Protein AF-0000000078665485 (afdb_homodimer)

Secondary structure (DSSP, 8-state):
--HHHHHHHSSS-HHHHHHHHHHHHHTTSEEEEEEEE-TTTTT--EEEEEEEEE-TT-HHHHHHHHTT-TTEEEEEEESSSSSEEEEEEESSHHHHHHIIIIIT--TTEEEEEEEEEEEEEEE--S----/--HHHHHHHSSS-HHHHHHHHHHHHHTTSEEEEEEEE-TTTTT--EEEEEEEEE-TT-HHHHHHHHTTSTTEEEEEEESSSSSEEEEEEESSHHHHHHIIIIIT--TTEEEEEEEEEEEEEEE--S----

pLDDT: mean 78.66, std 22.6, range [31.25, 98.81]

Structure (mmCIF, N/CA/C/O backbone):
data_AF-0000000078665485-model_v1
#
loop_
_entity.id
_entity.type
_entity.pdbx_description
1 polymer 'Putative HTH-type transcriptional regulator'
#
loop_
_atom_site.group_PDB
_atom_site.id
_atom_site.type_symbol
_atom_site.label_atom_id
_atom_site.label_alt_id
_atom_site.label_comp_id
_atom_site.label_asym_id
_atom_site.label_entity_id
_atom_site.label_seq_id
_atom_site.pdbx_PDB_ins_code
_atom_site.Cartn_x
_atom_site.Cartn_y
_atom_site.Cartn_z
_atom_site.occupancy
_atom_site.B_iso_or_equiv
_atom_site.auth_seq_id
_atom_site.auth_comp_id
_atom_site.auth_asym_id
_atom_site.auth_atom_id
_atom_site.pdbx_PDB_model_num
ATOM 1 N N . MET A 1 1 ? -3.143 23.562 6.277 1 31.27 1 MET A N 1
ATOM 2 C CA . MET A 1 1 ? -4.496 23.828 5.793 1 31.27 1 MET A CA 1
ATOM 3 C C . MET A 1 1 ? -5.438 24.141 6.949 1 31.27 1 MET A C 1
ATOM 5 O O . MET A 1 1 ? -5.469 23.422 7.949 1 31.27 1 MET A O 1
ATOM 9 N N . SER A 1 2 ? -5.738 25.359 7.039 1 34.16 2 SER A N 1
ATOM 10 C CA . SER A 1 2 ? -6.512 25.891 8.156 1 34.16 2 SER A CA 1
ATOM 11 C C . SER A 1 2 ? -7.836 25.156 8.312 1 34.16 2 SER A C 1
ATOM 13 O O . SER A 1 2 ? -8.375 24.625 7.344 1 34.16 2 SER A O 1
ATOM 15 N N . TYR A 1 3 ? -8.07 24.656 9.5 1 34.94 3 TYR A N 1
ATOM 16 C CA . TYR A 1 3 ? -9.461 24.328 9.781 1 34.94 3 TYR A CA 1
ATOM 17 C C . TYR A 1 3 ? -10.406 25.141 8.898 1 34.94 3 TYR A C 1
ATOM 19 O O . TYR A 1 3 ? -11.469 24.656 8.508 1 34.94 3 TYR A O 1
ATOM 27 N N . ARG A 1 4 ? -9.891 26.234 8.633 1 37.91 4 ARG A N 1
ATOM 28 C CA . ARG A 1 4 ? -10.75 27.172 7.93 1 37.91 4 ARG A CA 1
ATOM 29 C C . ARG A 1 4 ? -11.062 26.688 6.52 1 37.91 4 ARG A C 1
ATOM 31 O O . ARG A 1 4 ? -12.203 26.781 6.062 1 37.91 4 ARG A O 1
ATOM 38 N N . LYS A 1 5 ? -10.07 26.281 5.852 1 40.44 5 LYS A N 1
ATOM 39 C CA . LYS A 1 5 ? -10.328 25.922 4.457 1 40.44 5 LYS A CA 1
ATOM 40 C C . LYS A 1 5 ? -11.078 24.594 4.363 1 40.44 5 LYS A C 1
ATOM 42 O O . LYS A 1 5 ? -11.797 24.344 3.393 1 40.44 5 LYS A O 1
ATOM 47 N N . VAL A 1 6 ? -10.906 23.656 5.23 1 37.5 6 VAL A N 1
ATOM 48 C CA . VAL A 1 6 ? -11.773 22.484 5.324 1 37.5 6 VAL A CA 1
ATOM 49 C C . VAL A 1 6 ? -13.211 22.922 5.551 1 37.5 6 VAL A C 1
ATOM 51 O O . VAL A 1 6 ? -14.141 22.328 5 1 37.5 6 VAL A O 1
ATOM 54 N N . ALA A 1 7 ? -13.336 23.906 6.359 1 35.72 7 ALA A N 1
ATOM 55 C CA . ALA A 1 7 ? -14.648 24.484 6.613 1 35.72 7 ALA A CA 1
ATOM 56 C C . ALA A 1 7 ? -15.258 25.047 5.328 1 35.72 7 ALA A C 1
ATOM 58 O O . ALA A 1 7 ? -16.469 24.969 5.129 1 35.72 7 ALA A O 1
ATOM 59 N N . GLU A 1 8 ? -14.453 25.672 4.625 1 36.44 8 GLU A N 1
ATOM 60 C CA . GLU A 1 8 ? -15.086 26.297 3.465 1 36.44 8 GLU A CA 1
ATOM 61 C C . GLU A 1 8 ? -15.727 25.25 2.561 1 36.44 8 GLU A C 1
ATOM 63 O O . GLU A 1 8 ? -16.766 25.516 1.942 1 36.44 8 GLU A O 1
ATOM 68 N N . ASP A 1 9 ? -14.992 24.172 2.447 1 35.84 9 ASP A N 1
ATOM 69 C CA . ASP A 1 9 ? -15.656 23.266 1.52 1 35.84 9 ASP A CA 1
ATOM 70 C C . ASP A 1 9 ? -16.859 22.594 2.178 1 35.84 9 ASP A C 1
ATOM 72 O O . ASP A 1 9 ? -17.719 22.031 1.489 1 35.84 9 ASP A O 1
ATOM 76 N N . ILE A 1 10 ? -16.609 22.125 3.414 1 35.66 10 ILE A N 1
ATOM 77 C CA . ILE A 1 10 ? -17.812 21.547 3.984 1 35.66 10 ILE A CA 1
ATOM 78 C C . ILE A 1 10 ? -18.703 22.641 4.559 1 35.66 10 ILE A C 1
ATOM 80 O O . ILE A 1 10 ? -18.203 23.609 5.121 1 35.66 10 ILE A O 1
ATOM 84 N N . GLY A 1 11 ? -19.656 23.125 3.689 1 40.31 11 GLY A N 1
ATOM 85 C CA . GLY A 1 11 ? -20.781 23.953 4.059 1 40.31 11 GLY A CA 1
ATOM 86 C C . GLY A 1 11 ? -20.969 24.078 5.562 1 40.31 11 GLY A C 1
ATOM 87 O O . GLY A 1 11 ? -22.062 24.438 6.031 1 40.31 11 GLY A O 1
ATOM 88 N N . VAL A 1 12 ? -20.281 23.359 6.234 1 38.47 12 VAL A N 1
ATOM 89 C CA . VAL A 1 12 ? -20.5 23.469 7.676 1 38.47 12 VAL A CA 1
ATOM 90 C C . VAL A 1 12 ? -19.625 24.578 8.242 1 38.47 12 VAL A C 1
ATOM 92 O O . VAL A 1 12 ? -18.594 24.922 7.664 1 38.47 12 VAL A O 1
ATOM 95 N N . SER A 1 13 ? -20.172 25.344 9.102 1 45.31 13 SER A N 1
ATOM 96 C CA . SER A 1 13 ? -19.484 26.469 9.742 1 45.31 13 SER A CA 1
ATOM 97 C C . SER A 1 13 ? -18.172 26.016 10.367 1 45.31 13 SER A C 1
ATOM 99 O O . SER A 1 13 ? -18.016 24.859 10.758 1 45.31 13 SER A O 1
ATOM 101 N N . PRO A 1 14 ? -17.219 26.766 10.242 1 45.97 14 PRO A N 1
ATOM 102 C CA . PRO A 1 14 ? -15.875 26.5 10.766 1 45.97 14 PRO A CA 1
ATOM 103 C C . PRO A 1 14 ? -15.891 25.953 12.188 1 45.97 14 PRO A C 1
ATOM 105 O O . PRO A 1 14 ? -15.172 25 12.5 1 45.97 14 PRO A O 1
ATOM 108 N N . PRO A 1 15 ? -16.734 26.484 13.055 1 48.12 15 PRO A N 1
ATOM 109 C CA . PRO A 1 15 ? -16.766 25.922 14.406 1 48.12 15 PRO A CA 1
ATOM 110 C C . PRO A 1 15 ? -17.234 24.469 14.445 1 48.12 15 PRO A C 1
ATOM 112 O O . PRO A 1 15 ? -16.734 23.688 15.242 1 48.12 15 PRO A O 1
ATOM 115 N N . THR A 1 16 ? -18.094 24.141 13.633 1 50.41 16 THR A N 1
ATOM 116 C CA . THR A 1 16 ? -18.625 22.781 13.578 1 50.41 16 THR A CA 1
ATOM 117 C C . THR A 1 16 ? -17.547 21.812 13.094 1 50.41 16 THR A C 1
ATOM 119 O O . THR A 1 16 ? -17.406 20.719 13.633 1 50.41 16 THR A O 1
ATOM 122 N N . VAL A 1 17 ? -16.891 22.234 12.125 1 48.03 17 VAL A N 1
ATOM 123 C CA . VAL A 1 17 ? -15.812 21.406 11.594 1 48.03 17 VAL A CA 1
ATOM 124 C C . VAL A 1 17 ? -14.742 21.188 12.656 1 48.03 17 VAL A C 1
ATOM 126 O O . VAL A 1 17 ? -14.266 20.078 12.859 1 48.03 17 VAL A O 1
ATOM 129 N N . LEU A 1 18 ? -14.469 22.281 13.266 1 48.59 18 LEU A N 1
ATOM 130 C CA . LEU A 1 18 ? -13.461 22.188 14.312 1 48.59 18 LEU A CA 1
ATOM 131 C C . LEU A 1 18 ? -13.898 21.234 15.422 1 48.59 18 LEU A C 1
ATOM 133 O O . LEU A 1 18 ? -13.086 20.469 15.93 1 48.59 18 LEU A O 1
ATOM 137 N N . ALA A 1 19 ? -15.141 21.375 15.781 1 53.5 19 ALA A N 1
ATOM 138 C CA . ALA A 1 19 ? -15.664 20.516 16.828 1 53.5 19 ALA A CA 1
ATOM 139 C C . ALA A 1 19 ? -15.594 19.047 16.422 1 53.5 19 ALA A C 1
ATOM 141 O O . ALA A 1 19 ? -15.242 18.172 17.219 1 53.5 19 ALA A O 1
ATOM 142 N N . ARG A 1 20 ? -15.914 18.797 15.227 1 51.25 20 ARG A N 1
ATOM 143 C CA . ARG A 1 20 ? -15.883 17.422 14.734 1 51.25 20 ARG A CA 1
ATOM 144 C C . ARG A 1 20 ? -14.453 16.891 14.664 1 51.25 20 ARG A C 1
ATOM 146 O O . ARG A 1 20 ? -14.188 15.75 15.031 1 51.25 20 ARG A O 1
ATOM 153 N N . VAL A 1 21 ? -13.711 17.844 14.164 1 53.28 21 VAL A N 1
ATOM 154 C CA . VAL A 1 21 ? -12.297 17.469 14.062 1 53.28 21 VAL A CA 1
ATOM 155 C C . VAL A 1 21 ? -11.734 17.203 15.461 1 53.28 21 VAL A C 1
ATOM 157 O O . VAL A 1 21 ? -11.039 16.203 15.672 1 53.28 21 VAL A O 1
ATOM 160 N N . SER A 1 22 ? -12.055 18.141 16.328 1 55.41 22 SER A N 1
ATOM 161 C CA . SER A 1 22 ? -11.602 17.969 17.703 1 55.41 22 SER A CA 1
ATOM 162 C C . SER A 1 22 ? -12.109 16.672 18.297 1 55.41 22 SER A C 1
ATOM 164 O O . SER A 1 22 ? -11.375 15.961 18.984 1 55.41 22 SER A O 1
ATOM 166 N N . LYS A 1 23 ? -13.328 16.391 18 1 56.12 23 LYS A N 1
ATOM 167 C CA . LYS A 1 23 ? -13.914 15.148 18.484 1 56.12 23 LYS A CA 1
ATOM 168 C C . LYS A 1 23 ? -13.203 13.938 17.875 1 56.12 23 LYS A C 1
ATOM 170 O O . LYS A 1 23 ? -12.898 12.977 18.578 1 56.12 23 LYS A O 1
ATOM 175 N N . MET A 1 24 ? -13 14.07 16.625 1 56.47 24 MET A N 1
ATOM 176 C CA . MET A 1 24 ? -12.336 12.977 15.938 1 56.47 24 MET A CA 1
ATOM 177 C C . MET A 1 24 ? -10.914 12.789 16.453 1 56.47 24 MET A C 1
ATOM 179 O O . MET A 1 24 ? -10.422 11.664 16.547 1 56.47 24 MET A O 1
ATOM 183 N N . GLU A 1 25 ? -10.258 13.852 16.781 1 57.94 25 GLU A N 1
ATOM 184 C CA . GLU A 1 25 ? -8.922 13.797 17.375 1 57.94 25 GLU A CA 1
ATOM 185 C C . GLU A 1 25 ? -8.961 13.141 18.75 1 57.94 25 GLU A C 1
ATOM 187 O O . GLU A 1 25 ? -8.133 12.281 19.062 1 57.94 25 GLU A O 1
ATOM 192 N N . LYS A 1 26 ? -9.992 13.648 19.5 1 63.5 26 LYS A N 1
ATOM 193 C CA . LYS A 1 26 ? -10.133 13.117 20.844 1 63.5 26 LYS A CA 1
ATOM 194 C C . LYS A 1 26 ? -10.438 11.625 20.812 1 63.5 26 LYS A C 1
ATOM 196 O O . LYS A 1 26 ? -9.977 10.875 21.688 1 63.5 26 LYS A O 1
ATOM 201 N N . GLU A 1 27 ? -11.148 11.312 19.797 1 60.62 27 GLU A N 1
ATOM 202 C CA . GLU A 1 27 ? -11.555 9.914 19.703 1 60.62 27 GLU A CA 1
ATOM 203 C C . GLU A 1 27 ? -10.469 9.07 19.047 1 60.62 27 GLU A C 1
ATOM 205 O O . GLU A 1 27 ? -10.602 7.852 18.953 1 60.62 27 GLU A O 1
ATOM 210 N N . GLY A 1 28 ? -9.453 9.75 18.625 1 59.28 28 GLY A N 1
ATOM 211 C CA . GLY A 1 28 ? -8.328 9.031 18.047 1 59.28 28 GLY A CA 1
ATOM 212 C C . GLY A 1 28 ? -8.531 8.664 16.594 1 59.28 28 GLY A C 1
ATOM 213 O O . GLY A 1 28 ? -7.793 7.844 16.047 1 59.28 28 GLY A O 1
ATOM 214 N N . ILE A 1 29 ? -9.719 9.141 16.078 1 57.66 29 ILE A N 1
ATOM 215 C CA . ILE A 1 29 ? -10 8.891 14.672 1 57.66 29 ILE A CA 1
ATOM 216 C C . ILE A 1 29 ? -8.969 9.602 13.805 1 57.66 29 ILE A C 1
ATOM 218 O O . ILE A 1 29 ? -8.5 9.055 12.797 1 57.66 29 ILE A O 1
ATOM 222 N N . ILE A 1 30 ? -8.734 10.891 14.18 1 54.31 30 ILE A N 1
ATOM 223 C CA . ILE A 1 30 ? -7.66 11.641 13.547 1 54.31 30 ILE A CA 1
ATOM 224 C C . ILE A 1 30 ? -6.352 11.391 14.289 1 54.31 30 ILE A C 1
ATOM 226 O O . ILE A 1 30 ? -6.223 11.727 15.469 1 54.31 30 ILE A O 1
ATOM 230 N N . LYS A 1 31 ? -5.496 10.688 13.727 1 57.56 31 LYS A N 1
ATOM 231 C CA . LYS A 1 31 ? -4.246 10.352 14.391 1 57.56 31 LYS A CA 1
ATOM 232 C C . LYS A 1 31 ? -3.221 11.469 14.242 1 57.56 31 LYS A C 1
ATOM 234 O O . LYS A 1 31 ? -2.439 11.734 15.156 1 57.56 31 LYS A O 1
ATOM 239 N N . SER A 1 32 ? -3.002 11.961 13.18 1 55.53 32 SER A N 1
ATOM 240 C CA . SER A 1 32 ? -2.061 13.047 12.938 1 55.53 32 SER A CA 1
ATOM 241 C C . SER A 1 32 ? -2.416 13.812 11.664 1 55.53 32 SER A C 1
ATOM 243 O O . SER A 1 32 ? -3.236 13.352 10.867 1 55.53 32 SER A O 1
ATOM 245 N N . TYR A 1 33 ? -2.312 15.094 11.836 1 47.78 33 TYR A N 1
ATOM 246 C CA . TYR A 1 33 ? -2.426 15.898 10.617 1 47.78 33 TYR A CA 1
ATOM 247 C C . TYR A 1 33 ? -1.172 15.773 9.758 1 47.78 33 TYR A C 1
ATOM 249 O O . TYR A 1 33 ? -0.055 15.93 10.258 1 47.78 33 TYR A O 1
ATOM 257 N N . SER A 1 34 ? -1.078 14.695 9.203 1 50.75 34 SER A N 1
ATOM 258 C CA . SER A 1 34 ? 0.151 14.602 8.422 1 50.75 34 SER A CA 1
ATOM 259 C C . SER A 1 34 ? -0.039 15.164 7.016 1 50.75 34 SER A C 1
ATOM 261 O O . SER A 1 34 ? -1.14 15.109 6.465 1 50.75 34 SER A O 1
ATOM 263 N N . ALA A 1 35 ? 0.846 16.141 6.703 1 48.09 35 ALA A N 1
ATOM 264 C CA . ALA A 1 35 ? 0.931 16.625 5.328 1 48.09 35 ALA A CA 1
ATOM 265 C C . ALA A 1 35 ? 1.139 15.469 4.355 1 48.09 35 ALA A C 1
ATOM 267 O O . ALA A 1 35 ? 1.921 14.555 4.625 1 48.09 35 ALA A O 1
ATOM 268 N N . LEU A 1 36 ? 0.084 15.211 3.514 1 56.34 36 LEU A N 1
ATOM 269 C CA . LEU A 1 36 ? 0.408 14.344 2.389 1 56.34 36 LEU A CA 1
ATOM 270 C C . LEU A 1 36 ? 1.566 14.914 1.576 1 56.34 36 LEU A C 1
ATOM 272 O O . LEU A 1 36 ? 1.467 16.016 1.036 1 56.34 36 LEU A O 1
ATOM 276 N N . LEU A 1 37 ? 2.746 14.352 1.799 1 58.84 37 LEU A N 1
ATOM 277 C CA . LEU A 1 37 ? 3.941 14.828 1.116 1 58.84 37 LEU A CA 1
ATOM 278 C C . LEU A 1 37 ? 4.055 14.219 -0.277 1 58.84 37 LEU A C 1
ATOM 280 O O . LEU A 1 37 ? 3.656 13.07 -0.491 1 58.84 37 LEU A O 1
ATOM 284 N N . ASP A 1 38 ? 4.445 15.039 -1.156 1 63.97 38 ASP A N 1
ATOM 285 C CA . ASP A 1 38 ? 4.859 14.547 -2.465 1 63.97 38 ASP A CA 1
ATOM 286 C C . ASP A 1 38 ? 6.266 13.953 -2.408 1 63.97 38 ASP A C 1
ATOM 288 O O . ASP A 1 38 ? 7.258 14.688 -2.477 1 63.97 38 ASP A O 1
ATOM 292 N N . HIS A 1 39 ? 6.34 12.633 -2.332 1 69.06 39 HIS A N 1
ATOM 293 C CA . HIS A 1 39 ? 7.617 11.953 -2.133 1 69.06 39 HIS A CA 1
ATOM 294 C C . HIS A 1 39 ? 8.555 12.18 -3.318 1 69.06 39 HIS A C 1
ATOM 296 O O . HIS A 1 39 ? 9.773 12.195 -3.158 1 69.06 39 HIS A O 1
ATOM 302 N N . GLU A 1 40 ? 7.914 12.289 -4.473 1 70.12 40 GLU A N 1
ATOM 303 C CA . GLU A 1 40 ? 8.734 12.562 -5.648 1 70.12 40 GLU A CA 1
ATOM 304 C C . GLU A 1 40 ? 9.453 13.898 -5.527 1 70.12 40 GLU A C 1
ATOM 306 O O . GLU A 1 40 ? 10.633 14.016 -5.879 1 70.12 40 GLU A O 1
ATOM 311 N N . LYS A 1 41 ? 8.758 14.836 -5.016 1 66.94 41 LYS A N 1
ATOM 312 C CA . LYS A 1 41 ? 9.344 16.156 -4.848 1 66.94 41 LYS A CA 1
ATOM 313 C C . LYS A 1 41 ? 10.391 16.172 -3.734 1 66.94 41 LYS A C 1
ATOM 315 O O . LYS A 1 41 ? 11.25 17.047 -3.684 1 66.94 41 LYS A O 1
ATOM 320 N N . LEU A 1 42 ? 10.297 15.133 -2.906 1 70.19 42 LEU A N 1
ATOM 321 C CA . LEU A 1 42 ? 11.273 15.008 -1.83 1 70.19 42 LEU A CA 1
ATOM 322 C C . LEU A 1 42 ? 12.469 14.172 -2.279 1 70.19 42 LEU A C 1
ATOM 324 O O . LEU A 1 42 ? 13.383 13.922 -1.493 1 70.19 42 LEU A O 1
ATOM 328 N N . GLY A 1 43 ? 12.484 13.727 -3.504 1 76 43 GLY A N 1
ATOM 329 C CA . GLY A 1 43 ? 13.617 13.023 -4.078 1 76 43 GLY A CA 1
ATOM 330 C C . GLY A 1 43 ? 13.453 11.516 -4.062 1 76 43 GLY A C 1
ATOM 331 O O . GLY A 1 43 ? 14.375 10.781 -4.445 1 76 43 GLY A O 1
ATOM 332 N N . TYR A 1 44 ? 12.391 11.117 -3.52 1 84.19 44 TYR A N 1
ATOM 333 C CA . TYR A 1 44 ? 12.109 9.68 -3.555 1 84.19 44 TYR A CA 1
ATOM 334 C C . TYR A 1 44 ? 11.383 9.297 -4.84 1 84.19 44 TYR A C 1
ATOM 336 O O . TYR A 1 44 ? 10.156 9.188 -4.855 1 84.19 44 TYR A O 1
ATOM 344 N N . ASP A 1 45 ? 12.094 8.969 -5.84 1 87.56 45 ASP A N 1
ATOM 345 C CA . ASP A 1 45 ? 11.57 8.82 -7.191 1 87.56 45 ASP A CA 1
ATOM 346 C C . ASP A 1 45 ? 11.172 7.371 -7.473 1 87.56 45 ASP A C 1
ATOM 348 O O . ASP A 1 45 ? 10.625 7.066 -8.531 1 87.56 45 ASP A O 1
ATOM 352 N N . LEU A 1 46 ? 11.547 6.559 -6.477 1 95.19 46 LEU A N 1
ATOM 353 C CA . LEU A 1 46 ? 11.32 5.141 -6.734 1 95.19 46 LEU A CA 1
ATOM 354 C C . LEU A 1 46 ? 10.508 4.508 -5.609 1 95.19 46 LEU A C 1
ATOM 356 O O . LEU A 1 46 ? 10.875 4.613 -4.438 1 95.19 46 LEU A O 1
ATOM 360 N N . THR A 1 47 ? 9.383 3.975 -5.941 1 96.81 47 THR A N 1
ATOM 361 C CA . THR A 1 47 ? 8.57 3.18 -5.023 1 96.81 47 THR A CA 1
ATOM 362 C C . THR A 1 47 ? 8.672 1.695 -5.363 1 96.81 47 THR A C 1
ATOM 364 O O . THR A 1 47 ? 8.695 1.319 -6.535 1 96.81 47 THR A O 1
ATOM 367 N N . ALA A 1 48 ? 8.797 0.875 -4.375 1 98.5 48 ALA A N 1
ATOM 368 C CA . ALA A 1 48 ? 8.812 -0.571 -4.574 1 98.5 48 ALA A CA 1
ATOM 369 C C . ALA A 1 48 ? 7.832 -1.266 -3.633 1 98.5 48 ALA A C 1
ATOM 371 O O . ALA A 1 48 ? 7.684 -0.864 -2.477 1 98.5 48 ALA A O 1
ATOM 372 N N . ILE A 1 49 ? 7.148 -2.223 -4.137 1 98.81 49 ILE A N 1
ATOM 373 C CA . ILE A 1 49 ? 6.387 -3.186 -3.352 1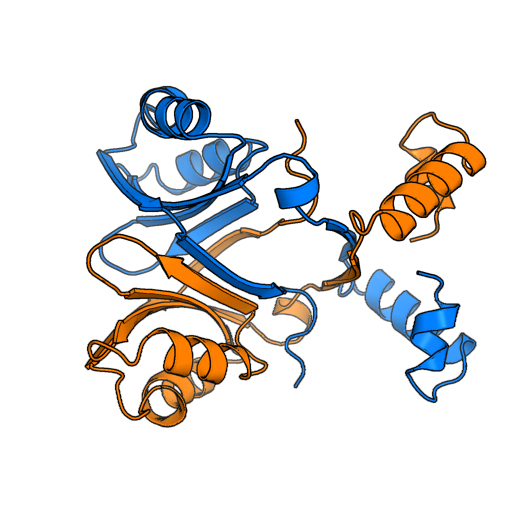 98.81 49 ILE A CA 1
ATOM 374 C C . ILE A 1 49 ? 7.168 -4.492 -3.234 1 98.81 49 ILE A C 1
ATOM 376 O O . ILE A 1 49 ? 7.562 -5.078 -4.246 1 98.81 49 ILE A O 1
ATOM 380 N N . ILE A 1 50 ? 7.418 -4.926 -2.029 1 98.69 50 ILE A N 1
ATOM 381 C CA . ILE A 1 50 ? 8.266 -6.094 -1.809 1 98.69 50 ILE A CA 1
ATOM 382 C C . ILE A 1 50 ? 7.504 -7.137 -0.994 1 98.69 50 ILE A C 1
ATOM 384 O O . ILE A 1 50 ? 7.051 -6.855 0.118 1 98.69 50 ILE A O 1
ATOM 388 N N . ASP A 1 51 ? 7.324 -8.289 -1.583 1 98.62 51 ASP A N 1
ATOM 389 C CA . ASP A 1 51 ? 6.785 -9.43 -0.857 1 98.62 51 ASP A CA 1
ATOM 390 C C . ASP A 1 51 ? 7.898 -10.234 -0.191 1 98.62 51 ASP A C 1
ATOM 392 O O . ASP A 1 51 ? 8.938 -10.5 -0.806 1 98.62 51 ASP A O 1
ATOM 396 N N . ILE A 1 52 ? 7.691 -10.641 1.071 1 98.38 52 ILE A N 1
ATOM 397 C CA . ILE A 1 52 ? 8.75 -11.289 1.834 1 98.38 52 ILE A CA 1
ATOM 398 C C . ILE A 1 52 ? 8.227 -12.594 2.438 1 98.38 52 ILE A C 1
ATOM 400 O O . ILE A 1 52 ? 7.137 -12.617 3.014 1 98.38 52 ILE A O 1
ATOM 404 N N . THR A 1 53 ? 8.891 -13.633 2.197 1 98 53 THR A N 1
ATOM 405 C CA . THR A 1 53 ? 8.711 -14.898 2.904 1 98 53 THR A CA 1
ATOM 406 C C . THR A 1 53 ? 9.711 -15.023 4.047 1 98 53 THR A C 1
ATOM 408 O O . THR A 1 53 ? 10.914 -14.859 3.844 1 98 53 THR A O 1
ATOM 411 N N . ALA A 1 54 ? 9.227 -15.234 5.203 1 96.88 54 ALA A N 1
ATOM 412 C CA . ALA A 1 54 ? 10.062 -15.273 6.402 1 96.88 54 ALA A CA 1
ATOM 413 C C . ALA A 1 54 ? 10.148 -16.688 6.961 1 96.88 54 ALA A C 1
ATOM 415 O O . ALA A 1 54 ? 9.297 -17.531 6.668 1 96.88 54 ALA A O 1
ATOM 416 N N . THR A 1 55 ? 11.188 -16.906 7.758 1 93.38 55 THR A N 1
ATOM 417 C CA . THR A 1 55 ? 11.297 -18.141 8.523 1 93.38 55 THR A CA 1
ATOM 418 C C . THR A 1 55 ? 10.141 -18.281 9.508 1 93.38 55 THR A C 1
ATOM 420 O O . THR A 1 55 ? 9.789 -17.312 10.195 1 93.38 55 THR A O 1
ATOM 423 N N . LYS A 1 56 ? 9.664 -19.5 9.586 1 90.88 56 LYS A N 1
ATOM 424 C CA . LYS A 1 56 ? 8.523 -19.766 10.453 1 90.88 56 LYS A CA 1
ATOM 425 C C . LYS A 1 56 ? 8.812 -19.328 11.891 1 90.88 56 LYS A C 1
ATOM 427 O O . LYS A 1 56 ? 9.906 -19.578 12.406 1 90.88 56 LYS A O 1
ATOM 432 N N . GLY A 1 57 ? 7.906 -18.688 12.508 1 93.06 57 GLY A N 1
ATOM 433 C CA . GLY A 1 57 ? 8.016 -18.281 13.90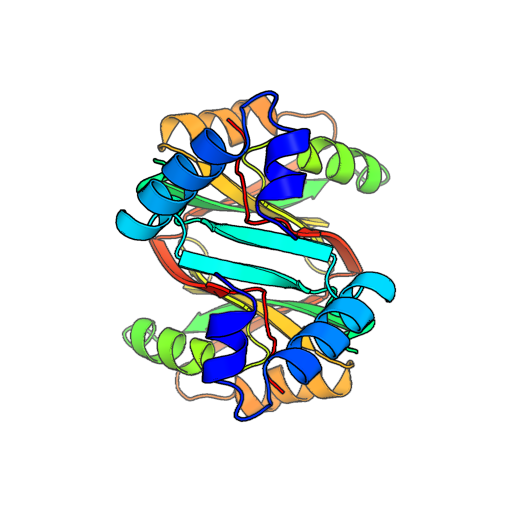6 1 93.06 57 GLY A CA 1
ATOM 434 C C . GLY A 1 57 ? 8.719 -16.953 14.078 1 93.06 57 GLY A C 1
ATOM 435 O O . GLY A 1 57 ? 8.828 -16.438 15.195 1 93.06 57 GLY A O 1
ATOM 436 N N . LYS A 1 58 ? 9.195 -16.344 13.055 1 94.5 58 LYS A N 1
ATOM 437 C CA . LYS A 1 58 ? 9.969 -15.117 13.188 1 94.5 58 LYS A CA 1
ATOM 438 C C . LYS A 1 58 ? 9.289 -13.961 12.461 1 94.5 58 LYS A C 1
ATOM 440 O O . LYS A 1 58 ? 9.883 -12.891 12.289 1 94.5 58 LYS A O 1
ATOM 445 N N . ILE A 1 59 ? 8.117 -14.141 12.086 1 96.12 59 ILE A N 1
ATOM 446 C CA . ILE A 1 59 ? 7.418 -13.203 11.211 1 96.12 59 ILE A CA 1
ATOM 447 C C . ILE A 1 59 ? 7.184 -11.883 11.953 1 96.12 59 ILE A C 1
ATOM 449 O O . ILE A 1 59 ? 7.516 -10.812 11.445 1 96.12 59 ILE A O 1
ATOM 453 N N . VAL A 1 60 ? 6.68 -11.953 13.18 1 96.38 60 VAL A N 1
ATOM 454 C CA . VAL A 1 60 ? 6.324 -10.766 13.945 1 96.38 60 VAL A CA 1
ATOM 455 C C . VAL A 1 60 ? 7.574 -9.938 14.227 1 96.38 60 VAL A C 1
ATOM 457 O O . VAL A 1 60 ? 7.578 -8.719 14.023 1 96.38 60 VAL A O 1
ATOM 460 N N . ASP A 1 61 ? 8.602 -10.594 14.617 1 95.06 61 ASP A N 1
ATOM 461 C CA . ASP A 1 61 ? 9.859 -9.914 14.898 1 95.06 61 ASP A CA 1
ATOM 462 C C . ASP A 1 61 ? 10.406 -9.234 13.641 1 95.06 61 ASP A C 1
ATOM 464 O O . ASP A 1 61 ? 10.867 -8.094 13.695 1 95.06 61 ASP A O 1
ATOM 468 N N . LEU A 1 62 ? 10.391 -9.93 12.594 1 96.81 62 LEU A N 1
ATOM 469 C CA . LEU A 1 62 ? 10.898 -9.406 11.328 1 96.81 62 LEU A CA 1
ATOM 470 C C . LEU A 1 62 ? 10.094 -8.188 10.883 1 96.81 62 LEU A C 1
ATOM 472 O O . LEU A 1 62 ? 10.664 -7.176 10.469 1 96.81 62 LEU A O 1
ATOM 476 N N . GLU A 1 63 ? 8.773 -8.281 10.977 1 97.69 63 GLU A N 1
ATOM 477 C CA . GLU A 1 63 ? 7.898 -7.18 10.594 1 97.69 63 GLU A CA 1
ATOM 478 C C . GLU A 1 63 ? 8.195 -5.926 11.414 1 97.69 63 GLU A C 1
ATOM 480 O O . GLU A 1 63 ? 8.234 -4.82 10.875 1 97.69 63 GLU A O 1
ATOM 485 N N . ARG A 1 64 ? 8.422 -6.121 12.656 1 95.94 64 ARG A N 1
ATOM 486 C CA . ARG A 1 64 ? 8.727 -4.996 13.539 1 95.94 64 ARG A CA 1
ATOM 487 C C . ARG A 1 64 ? 10.055 -4.348 13.148 1 95.94 64 ARG A C 1
ATOM 489 O O . ARG A 1 64 ? 10.18 -3.123 13.164 1 95.94 64 ARG A O 1
ATOM 496 N N . GLN A 1 65 ? 11.008 -5.148 12.867 1 95.56 65 GLN A N 1
ATOM 497 C CA . GLN A 1 65 ? 12.312 -4.641 12.469 1 95.56 65 GLN A CA 1
ATOM 498 C C . GLN A 1 65 ? 12.227 -3.867 11.156 1 95.56 65 GLN A C 1
ATOM 500 O O . GLN A 1 65 ? 12.773 -2.771 11.039 1 95.56 65 GLN A O 1
ATOM 505 N N . ILE A 1 66 ? 11.555 -4.418 10.203 1 96.81 66 ILE A N 1
ATOM 506 C CA . ILE A 1 66 ? 11.43 -3.805 8.883 1 96.81 66 ILE A CA 1
ATOM 507 C C . ILE A 1 66 ? 10.672 -2.48 9.008 1 96.81 66 ILE A C 1
ATOM 509 O O . ILE A 1 66 ? 11 -1.512 8.312 1 96.81 66 ILE A O 1
ATOM 513 N N . ALA A 1 67 ? 9.727 -2.439 9.914 1 95.62 67 ALA A N 1
ATOM 514 C CA . ALA A 1 67 ? 8.891 -1.258 10.102 1 95.62 67 ALA A CA 1
ATOM 515 C C . ALA A 1 67 ? 9.711 -0.072 10.594 1 95.62 67 ALA A C 1
ATOM 517 O O . ALA A 1 67 ? 9.281 1.077 10.5 1 95.62 67 ALA A O 1
ATOM 518 N N . LYS A 1 68 ? 10.867 -0.319 11.031 1 91.69 68 LYS A N 1
ATOM 519 C CA . LYS A 1 68 ? 11.695 0.737 11.602 1 91.69 68 LYS A CA 1
ATOM 520 C C . LYS A 1 68 ? 12.477 1.475 10.516 1 91.69 68 LYS A C 1
ATOM 522 O O . LYS A 1 68 ? 13.008 2.561 10.758 1 91.69 68 LYS A O 1
ATOM 527 N N . PHE A 1 69 ? 12.633 0.869 9.391 1 91.69 69 PHE A N 1
ATOM 528 C CA . PHE A 1 69 ? 13.352 1.54 8.32 1 91.69 69 PHE A CA 1
ATOM 529 C C . PHE A 1 69 ? 12.602 2.779 7.848 1 91.69 69 PHE A C 1
ATOM 531 O O . PHE A 1 69 ? 11.406 2.709 7.543 1 91.69 69 PHE A O 1
ATOM 538 N N . PRO A 1 70 ? 13.203 3.881 7.695 1 86 70 PRO A N 1
ATOM 539 C CA . PRO A 1 70 ? 12.516 5.137 7.391 1 86 70 PRO A CA 1
ATOM 540 C C . PRO A 1 70 ? 11.945 5.172 5.977 1 86 70 PRO A C 1
ATOM 542 O O . PRO A 1 70 ? 10.969 5.879 5.715 1 86 70 PRO A O 1
ATOM 545 N N . ASN A 1 71 ? 12.555 4.43 5.129 1 89.69 71 ASN A N 1
ATOM 546 C CA . ASN A 1 71 ? 12.086 4.422 3.746 1 89.69 71 ASN A CA 1
ATOM 547 C C . ASN A 1 71 ? 10.875 3.508 3.57 1 89.69 71 ASN A C 1
ATOM 549 O O . ASN A 1 71 ? 10.258 3.484 2.504 1 89.69 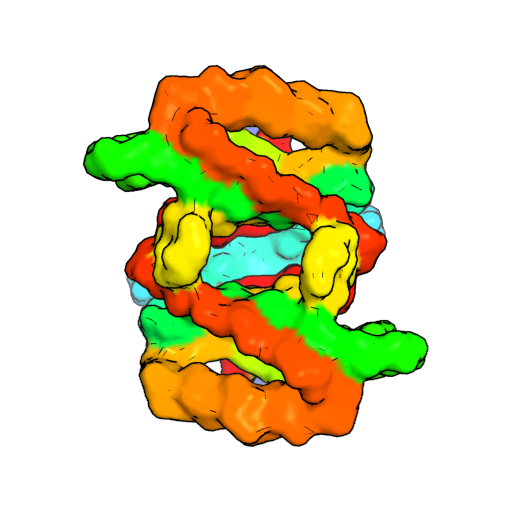71 ASN A O 1
ATOM 553 N N . VAL A 1 72 ? 10.57 2.734 4.648 1 94.69 72 VAL A N 1
ATOM 554 C CA . VAL A 1 72 ? 9.414 1.844 4.602 1 94.69 72 VAL A CA 1
ATOM 555 C C . VAL A 1 72 ? 8.164 2.6 5.039 1 94.69 72 VAL A C 1
ATOM 557 O O . VAL A 1 72 ? 8.109 3.137 6.148 1 94.69 72 VAL A O 1
ATOM 560 N N . CYS A 1 73 ? 7.18 2.594 4.152 1 92.38 73 CYS A N 1
ATOM 561 C CA . CYS A 1 73 ? 5.945 3.326 4.41 1 92.38 73 CYS A CA 1
ATOM 562 C C . CYS A 1 73 ? 4.883 2.408 5.004 1 92.38 73 CYS A C 1
ATOM 564 O O . CYS A 1 73 ? 4.035 2.854 5.781 1 92.38 73 CYS A O 1
ATOM 566 N N . ALA A 1 74 ? 4.941 1.169 4.617 1 96.06 74 ALA A N 1
ATOM 567 C CA . ALA A 1 74 ? 3.92 0.241 5.094 1 96.06 74 ALA A CA 1
ATOM 568 C C . ALA A 1 74 ? 4.473 -1.177 5.203 1 96.06 74 ALA A C 1
ATOM 570 O O . ALA A 1 74 ? 5.332 -1.577 4.414 1 96.06 74 ALA A O 1
ATOM 571 N N . VAL A 1 75 ? 4.027 -1.871 6.172 1 98.19 75 VAL A N 1
ATOM 572 C CA . VAL A 1 75 ? 4.258 -3.295 6.395 1 98.19 75 VAL A CA 1
ATOM 573 C C . VAL A 1 75 ? 2.934 -3.994 6.691 1 98.19 75 VAL A C 1
ATOM 575 O O . VAL A 1 75 ? 2.246 -3.652 7.656 1 98.19 75 VAL A O 1
ATOM 578 N N . TYR A 1 76 ? 2.58 -4.891 5.863 1 98.56 76 TYR A N 1
ATOM 579 C CA . TYR A 1 76 ? 1.337 -5.637 6.02 1 98.56 76 TYR A CA 1
ATOM 580 C C . TYR A 1 76 ? 1.612 -7.121 6.23 1 98.56 76 TYR A C 1
ATOM 582 O O . TYR A 1 76 ? 2.301 -7.75 5.426 1 98.56 76 TYR A O 1
ATOM 590 N N . ASP A 1 77 ? 1.153 -7.68 7.285 1 98.56 77 ASP A N 1
ATOM 591 C CA . ASP A 1 77 ? 1.04 -9.125 7.477 1 98.56 77 ASP A CA 1
ATOM 592 C C . ASP A 1 77 ? -0.124 -9.695 6.668 1 98.56 77 ASP A C 1
ATOM 594 O O . ASP A 1 77 ? -1.279 -9.328 6.895 1 98.56 77 ASP A O 1
ATOM 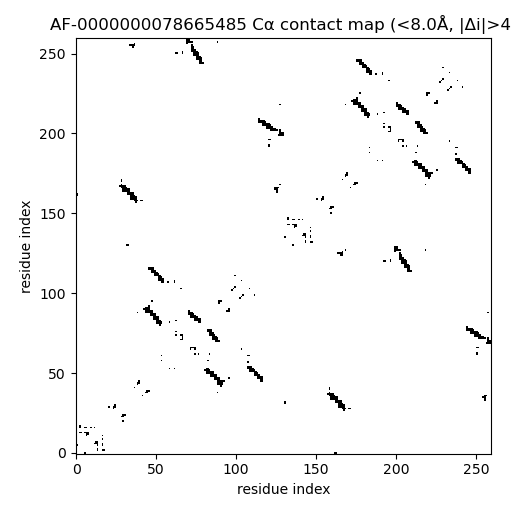598 N N . ILE A 1 78 ? 0.224 -10.68 5.75 1 98.56 78 ILE A N 1
ATOM 599 C CA . ILE A 1 78 ? -0.833 -10.977 4.789 1 98.56 78 ILE A CA 1
ATOM 600 C C . ILE A 1 78 ? -1.012 -12.484 4.672 1 98.56 78 ILE A C 1
ATOM 602 O O . ILE A 1 78 ? -0.114 -13.258 5.027 1 98.56 78 ILE A O 1
ATOM 606 N N . THR A 1 79 ? -2.221 -12.906 4.223 1 98 79 THR A N 1
ATOM 607 C CA . THR A 1 79 ? -2.449 -14.266 3.752 1 98 79 THR A CA 1
ATOM 608 C C . THR A 1 79 ? -1.896 -14.453 2.342 1 98 79 THR A C 1
ATOM 610 O O . THR A 1 79 ? -1.747 -13.477 1.596 1 98 79 THR A O 1
ATOM 613 N N . GLY A 1 80 ? -1.581 -15.656 1.993 1 96.44 80 GLY A N 1
ATOM 614 C CA . GLY A 1 80 ? -1.087 -15.922 0.651 1 96.44 80 GLY A CA 1
ATOM 615 C C . GLY A 1 80 ? 0.195 -16.734 0.637 1 96.44 80 GLY A C 1
ATOM 616 O O . GLY A 1 80 ? 0.492 -17.453 1.594 1 96.44 80 GLY A O 1
ATOM 617 N N . LEU A 1 81 ? 0.938 -16.547 -0.44 1 94.88 81 LEU A N 1
ATOM 618 C CA . LEU A 1 81 ? 2.141 -17.344 -0.644 1 94.88 81 LEU A CA 1
ATOM 619 C C . LEU A 1 81 ? 3.318 -16.766 0.129 1 94.88 81 LEU A C 1
ATOM 621 O O . LEU A 1 81 ? 4.273 -17.484 0.441 1 94.88 81 LEU A O 1
ATOM 625 N N . THR A 1 82 ? 3.281 -15.477 0.342 1 97.75 82 THR A N 1
ATOM 626 C CA . THR A 1 82 ? 4.301 -14.82 1.155 1 97.75 82 THR A CA 1
ATOM 627 C C . THR A 1 82 ? 3.725 -14.391 2.5 1 97.75 82 THR A C 1
ATOM 629 O O . THR A 1 82 ? 2.52 -14.5 2.729 1 97.75 82 THR A O 1
ATOM 632 N N . ASP A 1 83 ? 4.574 -13.891 3.379 1 98.19 83 ASP A N 1
ATOM 633 C CA . ASP A 1 83 ? 4.152 -13.625 4.75 1 98.19 83 ASP A CA 1
ATOM 634 C C . ASP A 1 83 ? 3.834 -12.148 4.953 1 98.19 83 ASP A C 1
ATOM 636 O O . ASP A 1 83 ? 3.021 -11.797 5.809 1 98.19 83 ASP A O 1
ATOM 640 N N . MET A 1 84 ? 4.488 -11.328 4.16 1 98.56 84 MET A N 1
ATOM 641 C CA . MET A 1 84 ? 4.254 -9.898 4.324 1 98.56 84 MET A CA 1
ATOM 642 C C . MET A 1 84 ? 4.508 -9.148 3.02 1 98.56 84 MET A C 1
ATOM 644 O O . MET A 1 84 ? 5.242 -9.633 2.156 1 98.56 84 MET A O 1
ATOM 648 N N . THR A 1 85 ? 3.875 -8.031 2.873 1 98.75 85 THR A N 1
ATOM 649 C CA . THR A 1 85 ? 4.102 -7.066 1.802 1 98.75 85 THR A CA 1
ATOM 650 C C . THR A 1 85 ? 4.512 -5.711 2.369 1 98.75 85 THR A C 1
ATOM 652 O O . THR A 1 85 ? 3.912 -5.23 3.336 1 98.75 85 THR A O 1
ATOM 655 N N . ILE A 1 86 ? 5.562 -5.16 1.83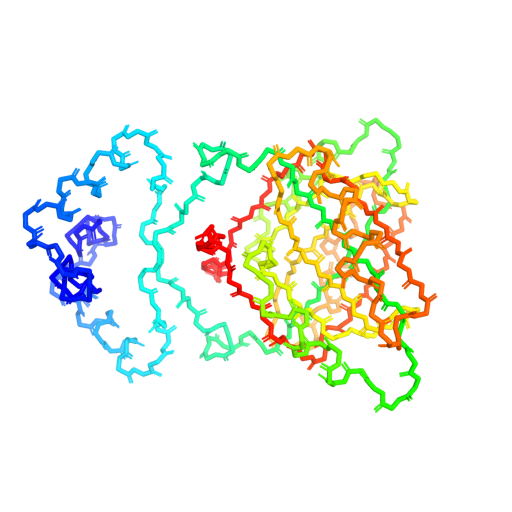4 1 98.44 86 ILE A N 1
ATOM 656 C CA . ILE A 1 86 ? 5.969 -3.834 2.285 1 98.44 86 ILE A CA 1
ATOM 657 C C . ILE A 1 86 ? 5.938 -2.855 1.112 1 98.44 86 ILE A C 1
ATOM 659 O O . ILE A 1 86 ? 6.137 -3.252 -0.038 1 98.44 86 ILE A O 1
ATOM 663 N N . ILE A 1 87 ? 5.602 -1.654 1.367 1 98.12 87 ILE A N 1
ATOM 664 C CA . ILE A 1 87 ? 5.746 -0.537 0.44 1 98.12 87 ILE A CA 1
ATOM 665 C C . ILE A 1 87 ? 6.852 0.396 0.925 1 98.12 87 ILE A C 1
ATOM 667 O O . ILE A 1 87 ? 6.816 0.871 2.062 1 98.12 87 ILE A O 1
ATOM 671 N N . ALA A 1 88 ? 7.828 0.625 0.088 1 96.94 88 ALA A N 1
ATOM 672 C CA . ALA A 1 88 ? 8.977 1.443 0.462 1 96.94 88 ALA A CA 1
ATOM 673 C C . ALA A 1 88 ? 9.367 2.391 -0.668 1 96.94 88 ALA A C 1
ATOM 675 O O . ALA A 1 88 ? 9.094 2.117 -1.839 1 96.94 88 ALA A O 1
ATOM 676 N N . LYS A 1 89 ? 9.961 3.469 -0.32 1 94 89 LYS A N 1
ATOM 677 C CA . LYS A 1 89 ? 10.352 4.5 -1.274 1 94 89 LYS A CA 1
ATOM 678 C C . LYS A 1 89 ? 11.852 4.77 -1.207 1 94 89 LYS A C 1
ATOM 680 O O . LYS A 1 89 ? 12.445 4.727 -0.129 1 94 89 LYS A O 1
ATOM 685 N N . PHE A 1 90 ? 12.359 5.02 -2.326 1 93.75 90 PHE A N 1
ATOM 686 C CA . PHE A 1 90 ? 13.797 5.184 -2.482 1 93.75 90 PHE A CA 1
ATOM 687 C C . PHE A 1 90 ? 14.109 6.375 -3.379 1 93.75 90 PHE A C 1
ATOM 689 O O . PHE A 1 90 ? 13.297 6.762 -4.215 1 93.75 90 PHE A O 1
ATOM 696 N N . LYS A 1 91 ? 15.305 6.848 -3.213 1 89.69 91 LYS A N 1
ATOM 697 C CA . LYS A 1 91 ? 15.719 7.973 -4.047 1 89.69 91 LYS A CA 1
ATOM 698 C C . LYS A 1 91 ? 16.078 7.512 -5.457 1 89.69 91 LYS A C 1
ATOM 700 O O . LYS A 1 91 ? 15.875 8.242 -6.426 1 89.69 91 LYS A O 1
ATOM 705 N N . ASN A 1 92 ? 16.703 6.316 -5.512 1 92.94 92 ASN A N 1
ATOM 706 C CA . ASN A 1 92 ? 17.156 5.785 -6.789 1 92.94 92 ASN A CA 1
ATOM 707 C C . ASN A 1 92 ? 17.328 4.266 -6.738 1 92.94 92 ASN A C 1
ATOM 709 O O . ASN A 1 92 ? 17.047 3.643 -5.715 1 92.94 92 ASN A O 1
ATOM 713 N N . ARG A 1 93 ? 17.75 3.75 -7.852 1 96.44 93 ARG A N 1
ATOM 714 C CA . ARG A 1 93 ? 17.875 2.303 -7.98 1 96.44 93 ARG A CA 1
ATOM 715 C C . ARG A 1 93 ? 18.953 1.766 -7.047 1 96.44 93 ARG A C 1
ATOM 717 O O . ARG A 1 93 ? 18.844 0.654 -6.527 1 96.44 93 ARG A O 1
ATOM 724 N N . ALA A 1 94 ? 19.969 2.533 -6.863 1 96.81 94 ALA A N 1
ATOM 725 C CA . ALA A 1 94 ? 21.062 2.104 -5.988 1 96.81 94 ALA A CA 1
ATOM 726 C C . ALA A 1 94 ? 20.562 1.908 -4.559 1 96.81 94 ALA A C 1
ATOM 728 O O . ALA A 1 94 ? 20.906 0.924 -3.9 1 96.81 94 ALA A O 1
ATOM 729 N N . GLU A 1 95 ? 19.766 2.809 -4.074 1 95.06 95 GLU A N 1
ATOM 730 C CA . GLU A 1 95 ? 19.203 2.697 -2.732 1 95.06 95 GLU A CA 1
ATOM 731 C C . GLU A 1 95 ? 18.297 1.474 -2.611 1 95.06 95 GLU A C 1
ATOM 733 O O . GLU A 1 95 ? 18.328 0.772 -1.599 1 95.06 95 GLU A O 1
ATOM 738 N N . LEU A 1 96 ? 17.516 1.231 -3.645 1 97.62 96 LEU A N 1
ATOM 739 C CA . LEU A 1 96 ? 16.672 0.042 -3.654 1 97.62 96 LEU A CA 1
ATOM 740 C C . LEU A 1 96 ? 17.516 -1.227 -3.621 1 97.62 96 LEU A C 1
ATOM 742 O O . LEU A 1 96 ? 17.25 -2.133 -2.826 1 97.62 96 LEU A O 1
ATOM 746 N N . SER A 1 97 ? 18.469 -1.224 -4.496 1 97.38 97 SER A N 1
ATOM 747 C CA . SER A 1 97 ? 19.375 -2.375 -4.543 1 97.38 97 SER A CA 1
ATOM 748 C C . SER A 1 97 ? 20 -2.633 -3.182 1 97.38 97 SER A C 1
ATOM 750 O O . SER A 1 97 ? 20.031 -3.771 -2.707 1 97.38 97 SER A O 1
ATOM 752 N N . ASN A 1 98 ? 20.469 -1.616 -2.539 1 96.94 98 ASN A N 1
ATOM 753 C CA . ASN A 1 98 ? 21.078 -1.735 -1.221 1 96.94 98 ASN A CA 1
ATOM 754 C C . ASN A 1 98 ? 20.078 -2.23 -0.178 1 96.94 98 ASN A C 1
ATOM 756 O O . ASN A 1 98 ? 20.422 -3.039 0.685 1 96.94 98 ASN A O 1
ATOM 760 N N . PHE A 1 99 ? 18.938 -1.771 -0.262 1 97.19 99 PHE A N 1
ATOM 761 C CA . PHE A 1 99 ? 17.906 -2.172 0.693 1 97.19 99 PHE A CA 1
ATOM 762 C C . PHE A 1 99 ? 17.625 -3.662 0.579 1 97.19 99 PHE A C 1
ATOM 764 O O . PHE A 1 99 ? 17.594 -4.375 1.585 1 97.19 99 PHE A O 1
ATOM 771 N N . VAL A 1 100 ? 17.438 -4.16 -0.627 1 97 100 VAL A N 1
ATOM 772 C CA . VAL A 1 100 ? 17.078 -5.551 -0.876 1 97 100 VAL A CA 1
ATOM 773 C C . VAL A 1 100 ? 18.25 -6.461 -0.538 1 97 100 VAL A C 1
ATOM 775 O O . VAL A 1 100 ? 18.078 -7.512 0.081 1 97 100 VAL A O 1
ATOM 778 N N . LYS A 1 101 ? 19.438 -6.012 -0.848 1 95.25 101 LYS A N 1
ATOM 779 C CA . LYS A 1 101 ? 20.625 -6.871 -0.733 1 95.25 101 LYS A CA 1
ATOM 780 C C . LYS A 1 101 ? 21.219 -6.793 0.666 1 95.25 101 LYS A C 1
ATOM 782 O O . LYS A 1 101 ? 21.812 -7.758 1.146 1 95.25 101 LYS A O 1
ATOM 787 N N . LYS A 1 102 ? 21.047 -5.66 1.297 1 93.69 102 LYS A N 1
ATOM 788 C CA . LYS A 1 102 ? 21.703 -5.477 2.586 1 93.69 102 LYS A CA 1
ATOM 789 C C . LYS A 1 102 ? 20.688 -5.406 3.721 1 93.69 102 LYS A C 1
ATOM 791 O O . LYS A 1 102 ? 20.656 -6.285 4.582 1 93.69 102 LYS A O 1
ATOM 796 N N . ASP A 1 103 ? 19.797 -4.441 3.67 1 90.19 103 ASP A N 1
ATOM 797 C CA . ASP A 1 103 ? 18.875 -4.227 4.785 1 90.19 103 ASP A CA 1
ATOM 798 C C . ASP A 1 103 ? 17.953 -5.426 4.977 1 90.19 103 ASP A C 1
ATOM 800 O O . ASP A 1 103 ? 17.688 -5.84 6.105 1 90.19 103 ASP A O 1
ATOM 804 N N . LEU A 1 104 ? 17.516 -6.035 3.834 1 93.56 104 LEU A N 1
ATOM 805 C CA . LEU A 1 104 ? 16.594 -7.164 3.93 1 93.56 104 LEU A CA 1
ATOM 806 C C . LEU A 1 104 ? 17.359 -8.484 3.994 1 93.56 104 LEU A C 1
ATOM 808 O O . LEU A 1 104 ? 16.766 -9.555 4.035 1 93.56 104 LEU A O 1
ATOM 812 N N . SER A 1 105 ? 18.703 -8.352 3.926 1 91.12 105 SER A N 1
ATOM 813 C CA . SER A 1 105 ? 19.5 -9.539 4.18 1 91.12 105 SER A CA 1
ATOM 814 C C . SER A 1 105 ? 19.547 -9.875 5.668 1 91.12 105 SER A C 1
ATOM 816 O O . SER A 1 105 ? 20.609 -10.07 6.238 1 91.12 105 SER A O 1
ATOM 818 N N . LEU A 1 106 ? 18.469 -9.758 6.309 1 87.12 106 LEU A N 1
ATOM 819 C CA . LEU A 1 106 ? 18.266 -10.062 7.719 1 87.12 106 LEU A CA 1
ATOM 820 C C . LEU A 1 106 ? 18.125 -11.57 7.938 1 87.12 106 LEU A C 1
ATOM 822 O O . LEU A 1 106 ? 17.672 -12.289 7.047 1 87.12 106 LEU A O 1
ATOM 826 N N . PRO A 1 107 ? 18.438 -11.891 9.266 1 85.62 107 PRO A N 1
ATOM 827 C CA . PRO A 1 107 ? 18.141 -13.281 9.602 1 85.62 107 PRO A CA 1
ATOM 828 C C . PRO A 1 107 ? 16.656 -13.594 9.555 1 85.62 107 PRO A C 1
ATOM 830 O O . PRO A 1 107 ? 15.828 -12.719 9.844 1 85.62 107 PRO A O 1
ATOM 833 N N . TYR A 1 108 ? 16.219 -14.5 8.75 1 91.69 108 TYR A N 1
ATOM 834 C CA . TYR A 1 108 ? 14.852 -15.016 8.781 1 91.69 108 TYR A CA 1
ATOM 835 C C . TYR A 1 108 ? 14.094 -14.625 7.516 1 91.69 108 TYR A C 1
ATOM 837 O O . TYR A 1 108 ? 12.93 -15 7.34 1 91.69 108 TYR A O 1
ATOM 845 N N . VAL A 1 109 ? 14.75 -13.703 6.723 1 96.31 109 VAL A N 1
ATOM 846 C CA . VAL A 1 109 ? 14.188 -13.5 5.395 1 96.31 109 VAL A CA 1
ATOM 847 C C . VAL A 1 109 ? 14.57 -14.664 4.484 1 96.31 109 VAL A C 1
ATOM 849 O O . VAL A 1 109 ? 15.75 -14.906 4.238 1 96.31 109 VAL A O 1
ATOM 852 N N . GLU A 1 110 ? 13.664 -15.375 4.055 1 96.06 110 GLU A N 1
ATOM 853 C CA . GLU A 1 110 ? 13.93 -16.516 3.176 1 96.06 110 GLU A CA 1
ATOM 854 C C . GLU A 1 110 ? 13.945 -16.078 1.712 1 96.06 110 GLU A C 1
ATOM 856 O O . GLU A 1 110 ? 14.797 -16.531 0.939 1 96.06 110 GLU A O 1
ATOM 861 N N . ARG A 1 111 ? 13.008 -15.281 1.287 1 96.06 111 ARG A N 1
ATOM 862 C CA . ARG A 1 111 ? 12.875 -14.844 -0.099 1 96.06 111 ARG A CA 1
ATOM 863 C C . ARG A 1 111 ? 12.188 -13.484 -0.179 1 96.06 111 ARG A C 1
ATOM 865 O O . ARG A 1 111 ? 11.32 -13.172 0.639 1 96.06 111 ARG A O 1
ATOM 872 N N . THR A 1 112 ? 12.648 -12.703 -1.097 1 97.06 112 THR A N 1
ATOM 873 C CA . THR A 1 112 ? 11.969 -11.453 -1.424 1 97.06 112 THR A CA 1
ATOM 874 C C . THR A 1 112 ? 11.602 -11.414 -2.904 1 97.06 112 THR A C 1
ATOM 876 O O . THR A 1 112 ? 12.312 -11.969 -3.742 1 97.06 112 THR A O 1
ATOM 879 N N . ASN A 1 113 ? 10.508 -10.891 -3.215 1 97.44 113 ASN A N 1
ATOM 880 C CA . ASN A 1 113 ? 10.07 -10.555 -4.562 1 97.44 113 ASN A CA 1
ATOM 881 C C . ASN A 1 113 ? 9.742 -9.07 -4.684 1 97.44 113 ASN A C 1
ATOM 883 O O . ASN A 1 113 ? 8.773 -8.594 -4.082 1 97.44 113 ASN A O 1
ATOM 887 N N . THR A 1 114 ? 10.562 -8.375 -5.453 1 98.19 114 THR A N 1
ATOM 888 C CA . THR A 1 114 ? 10.461 -6.918 -5.523 1 98.19 114 THR A CA 1
ATOM 889 C C . THR A 1 114 ? 9.758 -6.48 -6.801 1 98.19 114 THR A C 1
ATOM 891 O O . THR A 1 114 ? 10.125 -6.898 -7.898 1 98.19 114 THR A O 1
ATOM 894 N N . HIS A 1 115 ? 8.742 -5.711 -6.66 1 98.62 115 HIS A N 1
ATOM 895 C CA . HIS A 1 115 ? 8.039 -5.066 -7.766 1 98.62 115 HIS A CA 1
ATOM 896 C C . HIS A 1 115 ? 8.32 -3.568 -7.793 1 98.62 115 HIS A C 1
ATOM 898 O O . HIS A 1 115 ? 8.008 -2.855 -6.836 1 98.62 115 HIS A O 1
ATOM 904 N N . VAL A 1 116 ? 8.922 -3.188 -8.867 1 98.56 116 VAL A N 1
ATOM 905 C CA . VAL A 1 116 ? 9.102 -1.749 -9.031 1 98.56 116 VAL A CA 1
ATOM 906 C C . VAL A 1 116 ? 7.797 -1.111 -9.484 1 98.56 116 VAL A C 1
ATOM 908 O O . VAL A 1 116 ? 7.129 -1.623 -10.391 1 98.56 116 VAL A O 1
ATOM 911 N N . VAL A 1 117 ? 7.426 -0.066 -8.828 1 98.44 117 VAL A N 1
ATOM 912 C CA . VAL A 1 117 ? 6.238 0.687 -9.227 1 98.44 117 VAL A CA 1
ATOM 913 C C . VAL A 1 117 ? 6.582 1.604 -10.398 1 98.44 117 VAL A C 1
ATOM 915 O O . VAL A 1 117 ? 7.391 2.523 -10.258 1 98.44 117 VAL A O 1
ATOM 918 N N . LEU A 1 118 ? 5.973 1.333 -11.453 1 97.75 118 LEU A N 1
ATOM 919 C CA . LEU A 1 118 ? 6.207 2.146 -12.641 1 97.75 118 LEU A CA 1
ATOM 920 C C . LEU A 1 118 ? 5.41 3.445 -12.578 1 97.75 118 LEU A C 1
ATOM 922 O O . LEU A 1 118 ? 5.898 4.5 -12.992 1 97.75 118 LEU A O 1
ATOM 926 N N . VAL A 1 119 ? 4.199 3.387 -12.156 1 96.62 119 VAL A N 1
ATOM 927 C CA . VAL A 1 119 ? 3.309 4.531 -11.992 1 96.62 119 VAL A CA 1
ATOM 928 C C . VAL A 1 119 ? 2.496 4.371 -10.711 1 96.62 119 VAL A C 1
ATOM 930 O O . VAL A 1 119 ? 1.897 3.318 -10.477 1 96.62 119 VAL A O 1
ATOM 933 N N . THR A 1 120 ? 2.609 5.391 -9.844 1 96.19 120 THR A N 1
ATOM 934 C CA . THR A 1 120 ? 1.653 5.488 -8.742 1 96.19 120 THR A CA 1
ATOM 935 C C . THR A 1 120 ? 0.365 6.164 -9.211 1 96.19 120 THR A C 1
ATOM 937 O O . THR A 1 120 ? 0.293 7.391 -9.281 1 96.19 120 THR A O 1
ATOM 940 N N . VAL A 1 121 ? -0.633 5.391 -9.445 1 96.62 121 VAL A N 1
ATOM 941 C CA . VAL A 1 121 ? -1.873 5.898 -10.023 1 96.62 121 VAL A CA 1
ATOM 942 C C . VAL A 1 121 ? -2.707 6.578 -8.938 1 96.62 121 VAL A C 1
ATOM 944 O O . VAL A 1 121 ? -3.342 7.605 -9.188 1 96.62 121 VAL A O 1
ATOM 947 N N . LYS A 1 122 ? -2.707 5.969 -7.805 1 92.38 122 LYS A N 1
ATOM 948 C CA . LYS A 1 122 ? -3.379 6.5 -6.621 1 92.38 122 LYS A CA 1
ATOM 949 C C . LYS A 1 122 ? -2.641 6.102 -5.348 1 92.38 122 LYS A C 1
ATOM 951 O O . LYS A 1 122 ? -2.178 4.969 -5.219 1 92.38 122 LYS A O 1
ATOM 956 N N . GLU A 1 123 ? -2.473 7.008 -4.484 1 91.06 123 GLU A N 1
ATOM 957 C CA . GLU A 1 123 ? -1.975 6.77 -3.133 1 91.06 123 GLU A CA 1
ATOM 958 C C . GLU A 1 123 ? -2.584 7.754 -2.139 1 91.06 123 GLU A C 1
ATOM 960 O O . GLU A 1 123 ? -2.006 8.812 -1.871 1 91.06 123 GLU A O 1
ATOM 965 N N . ASP A 1 124 ? -3.709 7.363 -1.725 1 83.88 124 ASP A N 1
ATOM 966 C CA . ASP A 1 124 ? -4.484 8.219 -0.826 1 83.88 124 ASP A CA 1
ATOM 967 C C . ASP A 1 124 ? -5.164 7.391 0.261 1 83.88 124 ASP A C 1
ATOM 969 O O . ASP A 1 124 ? -6.164 6.711 -0.001 1 83.88 124 ASP A O 1
ATOM 973 N N . PHE A 1 125 ? -4.555 7.414 1.392 1 80.62 125 PHE A N 1
ATOM 974 C CA . PHE A 1 125 ? -5.035 6.594 2.496 1 80.62 125 PHE A CA 1
ATOM 975 C C . PHE A 1 125 ? -5.867 7.422 3.467 1 80.62 125 PHE A C 1
ATOM 977 O O . PHE A 1 125 ? -6.109 7.004 4.602 1 80.62 125 PHE A O 1
ATOM 984 N N . ARG A 1 126 ? -6.113 8.586 3.102 1 63.97 126 ARG A N 1
ATOM 985 C CA . ARG A 1 126 ? -6.902 9.445 3.98 1 63.97 126 ARG A CA 1
ATOM 986 C C . ARG A 1 126 ? -8.32 8.906 4.145 1 63.97 126 ARG A C 1
ATOM 988 O O . ARG A 1 126 ? -8.562 8.031 4.98 1 63.97 126 ARG A O 1
ATOM 995 N N . PHE A 1 127 ? -9.32 9.484 3.154 1 56.41 127 PHE A N 1
ATOM 996 C CA . PHE A 1 127 ? -10.742 9.211 3.359 1 56.41 127 PHE A CA 1
ATOM 997 C C . PHE A 1 127 ? -11.227 8.141 2.391 1 56.41 127 PHE A C 1
ATOM 999 O O . PHE A 1 127 ? -10.773 8.078 1.248 1 56.41 127 PHE A O 1
ATOM 1006 N N . VAL A 1 128 ? -11.484 6.828 3.025 1 45.91 128 VAL A N 1
ATOM 1007 C CA . VAL A 1 128 ? -12.344 6.031 2.154 1 45.91 128 VAL A CA 1
ATOM 1008 C C . VAL A 1 128 ? -13.75 6.617 2.141 1 45.91 128 VAL A C 1
ATOM 1010 O O . VAL A 1 128 ? -14.375 6.77 3.191 1 45.91 128 VAL A O 1
ATOM 1013 N N . ASP A 1 129 ? -13.805 7.668 1.234 1 42.38 129 ASP A N 1
ATOM 1014 C CA . ASP A 1 129 ? -15.102 8.328 1.192 1 42.38 129 ASP A CA 1
ATOM 1015 C C . ASP A 1 129 ? -16.234 7.312 1.055 1 42.38 129 ASP A C 1
ATOM 1017 O O . ASP A 1 129 ? -16.141 6.379 0.256 1 42.38 129 ASP A O 1
ATOM 1021 N N . THR A 1 130 ? -16.891 7.016 2.152 1 36.78 130 THR A N 1
ATOM 1022 C CA . THR A 1 130 ? -18.188 6.398 1.924 1 36.78 130 THR A CA 1
ATOM 1023 C C . THR A 1 130 ? -19.125 7.352 1.175 1 36.78 130 THR A C 1
ATOM 1025 O O . THR A 1 130 ? -18.984 8.57 1.292 1 36.78 130 THR A O 1
ATOM 1028 N N . MET B 1 1 ? -4.125 19.828 14.055 1 31.25 1 MET B N 1
ATOM 1029 C CA . MET B 1 1 ? -2.855 19.984 14.758 1 31.25 1 MET B CA 1
ATOM 1030 C C . MET B 1 1 ? -2.197 21.312 14.406 1 31.25 1 MET B C 1
ATOM 1032 O O . MET B 1 1 ? -2.088 21.656 13.227 1 31.25 1 MET B O 1
ATOM 1036 N N . SER B 1 2 ? -2.266 22.188 15.32 1 33.91 2 SER B N 1
ATOM 1037 C CA . SER B 1 2 ? -1.823 23.562 15.133 1 33.91 2 SER B CA 1
ATOM 1038 C C . SER B 1 2 ? -0.375 23.609 14.656 1 33.91 2 SER B C 1
ATOM 1040 O O . SER B 1 2 ? 0.41 22.703 14.938 1 33.91 2 SER B O 1
ATOM 1042 N N . TYR B 1 3 ? -0.162 24.281 13.547 1 34.88 3 TYR B N 1
ATOM 1043 C CA . TYR B 1 3 ? 1.219 24.688 13.312 1 34.88 3 TYR B CA 1
ATOM 1044 C C . TYR B 1 3 ? 2 24.766 14.617 1 34.88 3 TYR B C 1
ATOM 1046 O O . TYR B 1 3 ? 3.203 24.484 14.648 1 34.88 3 TYR B O 1
ATOM 1054 N N . ARG B 1 4 ? 1.256 25.062 15.555 1 38 4 ARG B N 1
ATOM 1055 C CA . ARG B 1 4 ? 1.903 25.328 16.828 1 38 4 ARG B CA 1
ATOM 1056 C C . ARG B 1 4 ? 2.525 24.047 17.406 1 38 4 ARG B C 1
ATOM 1058 O O . ARG B 1 4 ? 3.646 24.078 17.906 1 38 4 ARG B O 1
ATOM 1065 N N . LYS B 1 5 ? 1.789 23.016 17.375 1 40.34 5 LYS B N 1
ATOM 1066 C CA . LYS B 1 5 ? 2.322 21.828 18.016 1 40.34 5 LYS B CA 1
ATOM 1067 C C . LYS B 1 5 ? 3.418 21.188 17.172 1 40.34 5 LYS B C 1
ATOM 1069 O O . LYS B 1 5 ? 4.316 20.516 17.688 1 40.34 5 LYS B O 1
ATOM 1074 N N . VAL B 1 6 ? 3.4 21.25 15.875 1 37.19 6 VAL B N 1
ATOM 1075 C CA . VAL B 1 6 ? 4.531 20.875 15.039 1 37.19 6 VAL B CA 1
ATOM 1076 C C . VAL B 1 6 ? 5.758 21.703 15.422 1 37.19 6 VAL B C 1
ATOM 1078 O O . VAL B 1 6 ? 6.879 21.188 15.438 1 37.19 6 VAL B O 1
ATOM 1081 N N . ALA B 1 7 ? 5.48 22.906 15.672 1 35.59 7 ALA B N 1
ATOM 1082 C CA . ALA B 1 7 ? 6.539 23.812 16.125 1 35.59 7 ALA B CA 1
ATOM 1083 C C . ALA B 1 7 ? 7.137 23.344 17.438 1 35.59 7 ALA B C 1
ATOM 1085 O O . ALA B 1 7 ? 8.344 23.484 17.672 1 35.59 7 ALA B O 1
ATOM 1086 N N . GLU B 1 8 ? 6.293 22.984 18.281 1 36.5 8 GLU B N 1
ATOM 1087 C CA . GLU B 1 8 ? 6.879 22.641 19.578 1 36.5 8 GLU B CA 1
ATOM 1088 C C . GLU B 1 8 ? 7.902 21.516 19.453 1 36.5 8 GLU B C 1
ATOM 1090 O O . GLU B 1 8 ? 8.906 21.5 20.172 1 36.5 8 GLU B O 1
ATOM 1095 N N . ASP B 1 9 ? 7.527 20.609 18.609 1 35.84 9 ASP B N 1
ATOM 1096 C CA . ASP B 1 9 ? 8.531 19.547 18.609 1 35.84 9 ASP B CA 1
ATOM 1097 C C . ASP B 1 9 ? 9.773 19.969 17.828 1 35.84 9 ASP B C 1
ATOM 1099 O O . ASP B 1 9 ? 10.836 19.359 17.953 1 35.84 9 ASP B O 1
ATOM 1103 N N . ILE B 1 10 ? 9.492 20.578 16.656 1 35.53 10 ILE B N 1
ATOM 1104 C CA . ILE B 1 10 ? 10.727 21.016 16 1 35.53 10 ILE B CA 1
ATOM 1105 C C . ILE B 1 10 ? 11.172 22.359 16.578 1 35.53 10 ILE B C 1
ATOM 1107 O O . ILE B 1 10 ? 10.344 23.219 16.875 1 35.53 10 ILE B O 1
ATOM 1111 N N . GLY B 1 11 ? 12.031 22.25 17.641 1 40.25 11 GLY B N 1
ATOM 1112 C CA . GLY B 1 11 ? 12.805 23.359 18.203 1 40.25 11 GLY B CA 1
ATOM 1113 C C . GLY B 1 11 ? 12.742 24.609 17.359 1 40.25 11 GLY B C 1
ATOM 1114 O O . GLY B 1 11 ? 13.602 25.484 17.484 1 40.25 11 GLY B O 1
ATOM 1115 N N . VAL B 1 12 ? 12.219 24.5 16.281 1 38.28 12 VAL B N 1
ATOM 1116 C CA . VAL B 1 12 ? 12.195 25.719 15.484 1 38.28 12 VAL B CA 1
ATOM 1117 C C . VAL B 1 12 ? 10.953 26.531 15.836 1 38.28 12 VAL B C 1
ATOM 1119 O O . VAL B 1 12 ? 9.953 26 16.312 1 38.28 12 VAL B O 1
ATOM 1122 N N . SER B 1 13 ? 11.117 27.797 15.938 1 44.84 13 SER B N 1
ATOM 1123 C CA . SER B 1 13 ? 10.055 28.734 16.266 1 44.84 13 SER B CA 1
ATOM 1124 C C . SER B 1 13 ? 8.852 28.562 15.352 1 44.84 13 SER B C 1
ATOM 1126 O O . SER B 1 13 ? 8.992 28.125 14.211 1 44.84 13 SER B O 1
ATOM 1128 N N . PRO B 1 14 ? 7.75 28.609 15.859 1 45.72 14 PRO B N 1
ATOM 1129 C CA . PRO B 1 14 ? 6.484 28.453 15.141 1 45.72 14 PRO B CA 1
ATOM 1130 C C . PRO B 1 14 ? 6.457 29.219 13.82 1 45.72 14 PRO B C 1
ATOM 1132 O O . PRO B 1 14 ? 6.012 28.688 12.805 1 45.72 14 PRO B O 1
ATOM 1135 N N . PRO B 1 15 ? 6.973 30.438 13.773 1 48 15 PRO B N 1
ATOM 1136 C CA . PRO B 1 15 ? 6.973 31.156 12.492 1 48 15 PRO B CA 1
ATOM 1137 C C . PRO B 1 15 ? 7.832 30.453 11.438 1 48 15 PRO B C 1
ATOM 1139 O O . PRO B 1 15 ? 7.477 30.453 10.258 1 48 15 PRO B O 1
ATOM 1142 N N . THR B 1 16 ? 8.852 29.906 11.828 1 50.25 16 THR B N 1
ATOM 1143 C CA . THR B 1 16 ? 9.758 29.219 10.906 1 50.25 16 THR B CA 1
ATOM 1144 C C . THR B 1 16 ? 9.094 27.969 10.336 1 50.25 16 THR B C 1
ATOM 1146 O O . THR B 1 16 ? 9.203 27.688 9.141 1 50.25 16 THR B O 1
ATOM 1149 N N . VAL B 1 17 ? 8.461 27.297 11.188 1 47.78 17 VAL B N 1
ATOM 1150 C CA . VAL B 1 17 ? 7.758 26.094 10.758 1 47.78 17 VAL B CA 1
ATOM 1151 C C . VAL B 1 17 ? 6.664 26.469 9.758 1 47.78 17 VAL B C 1
ATOM 1153 O O . VAL B 1 17 ? 6.516 25.828 8.719 1 47.78 17 VAL B O 1
ATOM 1156 N N . LEU B 1 18 ? 6.02 27.484 10.148 1 48.22 18 LEU B N 1
ATOM 1157 C CA . LEU B 1 18 ? 4.941 27.938 9.266 1 48.22 18 LEU B CA 1
ATOM 1158 C C . LEU B 1 18 ? 5.488 28.328 7.902 1 48.22 18 LEU B C 1
ATOM 1160 O O . LEU B 1 18 ? 4.879 28.031 6.875 1 48.22 18 LEU B O 1
ATOM 1164 N N . ALA B 1 19 ? 6.578 29.047 7.938 1 53.25 19 ALA B N 1
ATOM 1165 C CA . ALA B 1 19 ? 7.188 29.484 6.68 1 53.25 19 ALA B CA 1
ATOM 1166 C C . ALA B 1 19 ? 7.605 28.281 5.836 1 53.25 19 ALA B C 1
ATOM 1168 O O . ALA B 1 19 ? 7.414 28.281 4.617 1 53.25 19 ALA B O 1
ATOM 1169 N N . ARG B 1 20 ? 8.141 27.328 6.457 1 50.91 20 ARG B N 1
ATOM 1170 C CA . ARG B 1 20 ? 8.578 26.141 5.73 1 50.91 20 ARG B CA 1
ATOM 1171 C C . ARG B 1 20 ? 7.387 25.359 5.18 1 50.91 20 ARG B C 1
ATOM 1173 O O . ARG B 1 20 ? 7.422 24.891 4.043 1 50.91 20 ARG B O 1
ATOM 1180 N N . VAL B 1 21 ? 6.473 25.328 6.109 1 52.84 21 VAL B N 1
ATOM 1181 C CA . VAL B 1 21 ? 5.258 24.625 5.695 1 52.84 21 VAL B CA 1
ATOM 1182 C C . VAL B 1 21 ? 4.617 25.359 4.516 1 52.84 21 VAL B C 1
ATOM 1184 O O . VAL B 1 21 ? 4.219 24.734 3.533 1 52.84 21 VAL B O 1
ATOM 1187 N N . SER B 1 22 ? 4.523 26.672 4.719 1 55.09 22 SER B N 1
ATOM 1188 C CA . SER B 1 22 ? 3.963 27.484 3.643 1 55.09 22 SER B CA 1
ATOM 1189 C C . SER B 1 22 ? 4.75 27.312 2.348 1 55.09 22 SER B C 1
ATOM 1191 O O . SER B 1 22 ? 4.164 27.203 1.268 1 55.09 22 SER B O 1
ATOM 1193 N N . LYS B 1 23 ? 6.027 27.281 2.508 1 55.75 23 LYS B N 1
ATOM 1194 C CA . LYS B 1 23 ? 6.879 27.078 1.338 1 55.75 23 LYS B CA 1
ATOM 1195 C C . LYS B 1 23 ? 6.648 25.703 0.72 1 55.75 23 LYS B C 1
ATOM 1197 O O . LYS B 1 23 ? 6.551 25.562 -0.501 1 55.75 23 LYS B O 1
ATOM 1202 N N . MET B 1 24 ? 6.574 24.781 1.579 1 55.97 24 MET B N 1
ATOM 1203 C CA . MET B 1 24 ? 6.359 23.406 1.104 1 55.97 24 MET B CA 1
ATOM 1204 C C . MET B 1 24 ? 4.996 23.281 0.432 1 55.97 24 MET B C 1
ATOM 1206 O O . MET B 1 24 ? 4.848 22.547 -0.545 1 55.97 24 MET B O 1
ATOM 1210 N N . GLU B 1 25 ? 4.02 23.969 0.923 1 57.56 25 GLU B N 1
ATOM 1211 C CA . GLU B 1 25 ? 2.693 24 0.314 1 57.56 25 GLU B CA 1
ATOM 1212 C C . GLU B 1 25 ? 2.73 24.656 -1.06 1 57.56 25 GLU B C 1
ATOM 1214 O O . GLU B 1 25 ? 2.158 24.141 -2.021 1 57.56 25 GLU B O 1
ATOM 1219 N N . LYS B 1 26 ? 3.469 25.828 -1.003 1 62.75 26 LYS B N 1
ATOM 1220 C CA . LYS B 1 26 ? 3.578 26.578 -2.252 1 62.75 26 LYS B CA 1
ATOM 1221 C C . LYS B 1 26 ? 4.305 25.766 -3.318 1 62.75 26 LYS B C 1
ATOM 1223 O O . LYS B 1 26 ? 3.971 25.828 -4.5 1 62.75 26 LYS B O 1
ATOM 1228 N N . GLU B 1 27 ? 5.207 25.016 -2.797 1 59.97 27 GLU B N 1
ATOM 1229 C CA . GLU B 1 27 ? 6.012 24.234 -3.732 1 59.97 27 GLU B CA 1
ATOM 1230 C C . GLU B 1 27 ? 5.312 22.922 -4.102 1 59.97 27 GLU B C 1
ATOM 1232 O O . GLU B 1 27 ? 5.809 22.172 -4.93 1 59.97 27 GLU B O 1
ATOM 1237 N N . GLY B 1 28 ? 4.203 22.719 -3.467 1 58.97 28 GLY B N 1
ATOM 1238 C CA . GLY B 1 28 ? 3.418 21.531 -3.793 1 58.97 28 GLY B CA 1
ATOM 1239 C C . GLY B 1 28 ? 3.916 20.281 -3.111 1 58.97 28 GLY B C 1
ATOM 1240 O O . GLY B 1 28 ? 3.529 19.172 -3.482 1 58.97 28 GLY B O 1
ATOM 1241 N N . ILE B 1 29 ? 4.973 20.516 -2.25 1 57.16 29 ILE B N 1
ATOM 1242 C CA . ILE B 1 29 ? 5.5 19.375 -1.496 1 57.16 29 ILE B CA 1
ATOM 1243 C C . ILE B 1 29 ? 4.434 18.844 -0.544 1 57.16 29 ILE B C 1
ATOM 1245 O O . ILE B 1 29 ? 4.289 17.641 -0.378 1 57.16 29 ILE B O 1
ATOM 1249 N N . ILE B 1 30 ? 3.789 19.812 0.147 1 53.78 30 ILE B N 1
ATOM 1250 C CA . ILE B 1 30 ? 2.637 19.469 0.974 1 53.78 30 ILE B CA 1
ATOM 1251 C C . ILE B 1 30 ? 1.368 19.484 0.125 1 53.78 30 ILE B C 1
ATOM 1253 O O . ILE B 1 30 ? 0.984 20.531 -0.406 1 53.78 30 ILE B O 1
ATOM 1257 N N . LYS B 1 31 ? 0.853 18.391 -0.177 1 56.88 31 LYS B N 1
ATOM 1258 C CA . LYS B 1 31 ? -0.323 18.328 -1.039 1 56.88 31 LYS B CA 1
ATOM 1259 C C . LYS B 1 31 ? -1.603 18.578 -0.244 1 56.88 31 LYS B C 1
ATOM 1261 O O . LYS B 1 31 ? -2.545 19.188 -0.748 1 56.88 31 LYS B O 1
ATOM 1266 N N . SER B 1 32 ? -1.812 18 0.774 1 54.94 32 SER B N 1
ATOM 1267 C CA . SER B 1 32 ? -2.988 18.188 1.62 1 54.94 32 SER B CA 1
ATOM 1268 C C . SER B 1 32 ? -2.695 17.781 3.064 1 54.94 32 SER B C 1
ATOM 1270 O O . SER B 1 32 ? -1.675 17.156 3.346 1 54.94 32 SER B O 1
ATOM 1272 N N . TYR B 1 33 ? -3.195 18.641 3.912 1 47.75 33 TYR B N 1
ATOM 1273 C CA . TYR B 1 33 ? -3.15 18.234 5.312 1 47.75 33 TYR B CA 1
ATOM 1274 C C . TYR B 1 33 ? -4.168 17.141 5.602 1 47.75 33 TYR B C 1
ATOM 1276 O O . TYR B 1 33 ? -5.352 17.281 5.277 1 47.75 33 TYR B O 1
ATOM 1284 N N . SER B 1 34 ? -3.861 16.078 5.117 1 50.66 34 SER B N 1
ATOM 1285 C CA . SER B 1 34 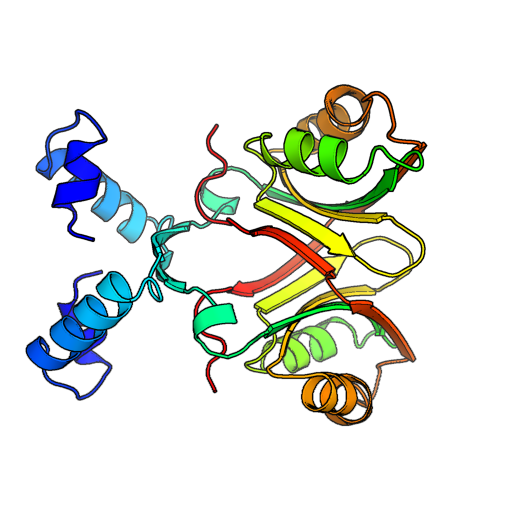? -4.879 15.07 5.375 1 50.66 34 SER B CA 1
ATOM 1286 C C . SER B 1 34 ? -4.676 14.414 6.738 1 50.66 34 SER B C 1
ATOM 1288 O O . SER B 1 34 ? -3.543 14.297 7.211 1 50.66 34 SER B O 1
ATOM 1290 N N . ALA B 1 35 ? -5.754 14.508 7.559 1 48.25 35 ALA B N 1
ATOM 1291 C CA . ALA B 1 35 ? -5.793 13.742 8.805 1 48.25 35 ALA B CA 1
ATOM 1292 C C . ALA B 1 35 ? -5.516 12.266 8.547 1 48.25 35 ALA B C 1
ATOM 1294 O O . ALA B 1 35 ? -6.027 11.688 7.582 1 48.25 35 ALA B O 1
ATOM 1295 N N . LEU B 1 36 ? -4.332 11.789 9.047 1 56.56 36 LEU B N 1
ATOM 1296 C CA . LEU B 1 36 ? -4.227 10.336 9.086 1 56.56 36 LEU B CA 1
ATOM 1297 C C . LEU B 1 36 ? -5.375 9.727 9.891 1 56.56 36 LEU B C 1
ATOM 1299 O O . LEU B 1 36 ? -5.527 10.016 11.078 1 56.56 36 LEU B O 1
ATOM 1303 N N . LEU B 1 37 ? -6.352 9.203 9.172 1 59.22 37 LEU B N 1
ATOM 1304 C CA . LEU B 1 37 ? -7.527 8.625 9.812 1 59.22 37 LEU B CA 1
ATOM 1305 C C . LEU B 1 37 ? -7.262 7.188 10.242 1 59.22 37 LEU B C 1
ATOM 1307 O O . LEU B 1 37 ? -6.512 6.469 9.578 1 59.22 37 LEU B O 1
ATOM 1311 N N . ASP B 1 38 ? -7.758 6.902 11.367 1 64.25 38 ASP B N 1
ATOM 1312 C CA . ASP B 1 38 ? -7.832 5.504 11.781 1 64.25 38 ASP B CA 1
ATOM 1313 C C . ASP B 1 38 ? -9 4.793 11.109 1 64.25 38 ASP B C 1
ATOM 1315 O O . ASP B 1 38 ? -10.141 4.891 11.57 1 64.25 38 ASP B O 1
ATOM 1319 N N . HIS B 1 39 ? -8.695 4.039 10.062 1 69.06 39 HIS B N 1
ATOM 1320 C CA . HIS B 1 39 ? -9.742 3.42 9.25 1 69.06 39 HIS B CA 1
ATOM 1321 C C . HIS B 1 39 ? -10.531 2.395 10.055 1 69.06 39 HIS B C 1
ATOM 1323 O O . HIS B 1 39 ? -11.719 2.174 9.797 1 69.06 39 HIS B O 1
ATOM 1329 N N . GLU B 1 40 ? -9.805 1.778 10.977 1 70.38 40 GLU B N 1
ATOM 1330 C CA . GLU B 1 40 ? -10.5 0.818 11.82 1 70.38 40 GLU B CA 1
ATOM 1331 C C . GLU B 1 40 ? -11.594 1.499 12.648 1 70.38 40 GLU B C 1
ATOM 1333 O O . GLU B 1 40 ? -12.688 0.962 12.805 1 70.38 40 GLU B O 1
ATOM 1338 N N . LYS B 1 41 ? -11.273 2.646 13.109 1 67 41 LYS B N 1
ATOM 1339 C CA . LYS B 1 41 ? -12.234 3.393 13.922 1 67 41 LYS B CA 1
ATOM 1340 C C . LYS B 1 41 ? -13.383 3.924 13.062 1 67 41 LYS B C 1
ATOM 1342 O O . LYS B 1 41 ? -14.453 4.242 13.578 1 67 41 LYS B O 1
ATOM 1347 N N . LEU B 1 42 ? -13.102 3.963 11.766 1 70.19 42 LEU B N 1
ATOM 1348 C CA . LEU B 1 42 ? -14.141 4.41 10.844 1 70.19 42 LEU B CA 1
ATOM 1349 C C . LEU B 1 42 ? -14.977 3.234 10.352 1 70.19 42 LEU B C 1
ATOM 1351 O O . LEU B 1 42 ? -15.883 3.41 9.531 1 70.19 42 LEU B O 1
ATOM 1355 N N . GLY B 1 43 ? -14.688 2.045 10.797 1 76.25 43 GLY B N 1
ATOM 1356 C CA . GLY B 1 43 ? -15.477 0.866 10.492 1 76.25 43 GLY B CA 1
ATOM 1357 C C . GLY B 1 43 ? -14.891 0.026 9.375 1 76.25 43 GLY B C 1
ATOM 1358 O O . GLY B 1 43 ? -15.492 -0.962 8.945 1 76.25 43 GLY B O 1
ATOM 1359 N N . TYR B 1 44 ? -13.836 0.499 8.867 1 84.38 44 TYR B N 1
ATOM 1360 C CA . TYR B 1 44 ? -13.148 -0.299 7.859 1 84.38 44 TYR B CA 1
ATOM 1361 C C . TYR B 1 44 ? -12.172 -1.273 8.5 1 84.38 44 TYR B C 1
ATOM 1363 O O . TYR B 1 44 ? -10.977 -0.996 8.586 1 84.38 44 TYR B O 1
ATOM 1371 N N . ASP B 1 45 ? -12.617 -2.428 8.812 1 87.75 45 ASP B N 1
ATOM 1372 C CA . ASP B 1 45 ? -11.891 -3.375 9.656 1 87.75 45 ASP B CA 1
ATOM 1373 C C . ASP B 1 45 ? -11.055 -4.332 8.812 1 87.75 45 ASP B C 1
ATOM 1375 O O . ASP B 1 45 ? -10.297 -5.141 9.352 1 87.75 45 ASP B O 1
ATOM 1379 N N . LEU B 1 46 ? -11.305 -4.184 7.512 1 95.31 46 LEU B N 1
ATOM 1380 C CA . LEU B 1 46 ? -10.641 -5.156 6.648 1 95.31 46 LEU B CA 1
ATOM 1381 C C . LEU B 1 46 ? -9.836 -4.453 5.559 1 95.31 46 LEU B C 1
ATOM 1383 O O . LEU B 1 46 ? -10.367 -3.613 4.832 1 95.31 46 LEU B O 1
ATOM 1387 N N . THR B 1 47 ? -8.57 -4.691 5.531 1 96.88 47 THR B N 1
ATOM 1388 C CA . THR B 1 47 ? -7.691 -4.242 4.453 1 96.88 47 THR B CA 1
ATOM 1389 C C . THR B 1 47 ? -7.309 -5.41 3.547 1 96.88 47 THR B C 1
ATOM 1391 O O . THR B 1 47 ? -7.055 -6.516 4.027 1 96.88 47 THR B O 1
ATOM 1394 N N . ALA B 1 48 ? -7.316 -5.191 2.27 1 98.5 48 ALA B N 1
ATOM 1395 C CA . ALA B 1 48 ? -6.883 -6.211 1.317 1 98.5 48 ALA B CA 1
ATOM 1396 C C . ALA B 1 48 ? -5.879 -5.637 0.32 1 98.5 48 ALA B C 1
ATOM 1398 O O . ALA B 1 48 ? -6.016 -4.488 -0.111 1 98.5 48 ALA B O 1
ATOM 1399 N N . ILE B 1 49 ? -4.887 -6.387 0.032 1 98.81 49 ILE B N 1
ATOM 1400 C CA . ILE B 1 49 ? -3.988 -6.152 -1.093 1 98.81 49 ILE B CA 1
ATOM 1401 C C . ILE B 1 49 ? -4.363 -7.07 -2.254 1 98.81 49 ILE B C 1
ATOM 1403 O O . ILE B 1 49 ? -4.418 -8.289 -2.092 1 98.81 49 ILE B O 1
ATOM 1407 N N . ILE B 1 50 ? -4.637 -6.5 -3.4 1 98.69 50 ILE B N 1
ATOM 1408 C CA . ILE B 1 50 ? -5.129 -7.277 -4.535 1 98.69 50 ILE B CA 1
ATOM 1409 C C . ILE B 1 50 ? -4.215 -7.066 -5.738 1 98.69 50 ILE B C 1
ATOM 1411 O O . ILE B 1 50 ? -4.02 -5.938 -6.188 1 98.69 50 ILE B O 1
ATOM 1415 N N . ASP B 1 51 ? -3.631 -8.141 -6.191 1 98.62 51 ASP B N 1
ATOM 1416 C CA . ASP B 1 51 ? -2.885 -8.117 -7.445 1 98.62 51 ASP B CA 1
ATOM 1417 C C . ASP B 1 51 ? -3.797 -8.422 -8.633 1 98.62 51 ASP B C 1
ATOM 1419 O O . ASP B 1 51 ? -4.621 -9.336 -8.57 1 98.62 51 ASP B O 1
ATOM 1423 N N . ILE B 1 52 ? -3.648 -7.66 -9.727 1 98.44 52 ILE B N 1
ATOM 1424 C CA . ILE B 1 52 ? -4.566 -7.785 -10.852 1 98.44 52 ILE B CA 1
ATOM 1425 C C . ILE B 1 52 ? -3.77 -7.953 -12.141 1 98.44 52 ILE B C 1
ATOM 1427 O O . ILE B 1 52 ? -2.809 -7.223 -12.391 1 98.44 52 ILE B O 1
ATOM 1431 N N . THR B 1 53 ? -4.074 -8.953 -12.859 1 98 53 THR B N 1
ATOM 1432 C CA . THR B 1 53 ? -3.627 -9.125 -14.242 1 98 53 THR B CA 1
ATOM 1433 C C . THR B 1 53 ? -4.691 -8.641 -15.219 1 98 53 THR B C 1
ATOM 1435 O O . THR B 1 53 ? -5.855 -9.031 -15.125 1 98 53 THR B O 1
ATOM 1438 N N . ALA B 1 54 ? -4.324 -7.758 -16.062 1 96.88 54 ALA B N 1
ATOM 1439 C CA . ALA B 1 54 ? -5.266 -7.129 -16.984 1 96.88 54 ALA B CA 1
ATOM 1440 C C . ALA B 1 54 ? -5.008 -7.578 -18.422 1 96.88 54 ALA B C 1
ATOM 1442 O O . ALA B 1 54 ? -3.916 -8.047 -18.75 1 96.88 54 ALA B O 1
ATOM 1443 N N . THR B 1 55 ? -6.039 -7.418 -19.234 1 93.38 55 THR B N 1
ATOM 1444 C CA . THR B 1 55 ? -5.895 -7.617 -20.672 1 93.38 55 THR B CA 1
ATOM 1445 C C . THR B 1 55 ? -4.891 -6.621 -21.25 1 93.38 55 THR B C 1
ATOM 1447 O O . THR B 1 55 ? -4.922 -5.434 -20.922 1 93.38 55 THR B O 1
ATOM 1450 N N . LYS B 1 56 ? -4.09 -7.16 -22.156 1 90.81 56 LYS B N 1
ATOM 1451 C CA . LYS B 1 56 ? -3.049 -6.332 -22.75 1 90.81 56 LYS B CA 1
ATOM 1452 C C . LYS B 1 56 ? -3.643 -5.082 -23.406 1 90.81 56 LYS B C 1
ATOM 1454 O O . LYS B 1 56 ? -4.672 -5.16 -24.078 1 90.81 56 LYS B O 1
ATOM 1459 N N . GLY B 1 57 ? -3.059 -3.977 -23.219 1 93 57 GLY B N 1
ATOM 1460 C CA . GLY B 1 57 ? -3.469 -2.725 -23.828 1 93 57 GLY B CA 1
ATOM 1461 C C . GLY B 1 57 ? -4.547 -1.999 -23.047 1 93 57 GLY B C 1
ATOM 1462 O O . GLY B 1 57 ? -4.941 -0.89 -23.406 1 93 57 GLY B O 1
ATOM 1463 N N . LYS B 1 58 ? -5.031 -2.541 -21.984 1 94.44 58 LYS B N 1
ATOM 1464 C CA . LYS B 1 58 ? -6.145 -1.934 -21.266 1 94.44 58 LYS B CA 1
ATOM 1465 C C . LYS B 1 58 ? -5.742 -1.587 -19.828 1 94.44 58 LYS B C 1
ATOM 1467 O O . LYS B 1 58 ? -6.594 -1.248 -19.016 1 94.44 58 LYS B O 1
ATOM 1472 N N . ILE B 1 59 ? -4.523 -1.632 -19.562 1 96.12 59 ILE B N 1
ATOM 1473 C CA . ILE B 1 59 ? -4.02 -1.518 -18.203 1 96.12 59 ILE B CA 1
ATOM 1474 C C . ILE B 1 59 ? -4.285 -0.111 -17.672 1 96.12 59 ILE B C 1
ATOM 1476 O O . ILE B 1 59 ? -4.844 0.052 -16.578 1 96.12 59 ILE B O 1
ATOM 1480 N N . VAL B 1 60 ? -3.953 0.911 -18.453 1 96.38 60 VAL B N 1
ATOM 1481 C CA . VAL B 1 60 ? -4.066 2.297 -18 1 96.38 60 VAL B CA 1
ATOM 1482 C C . VAL B 1 60 ? -5.531 2.635 -17.734 1 96.38 60 VAL B C 1
ATOM 1484 O O . VAL B 1 60 ? -5.863 3.215 -16.703 1 96.38 60 VAL B O 1
ATOM 1487 N N . ASP B 1 61 ? -6.367 2.234 -18.625 1 95.06 61 ASP B N 1
ATOM 1488 C CA . ASP B 1 61 ? -7.801 2.48 -18.469 1 95.06 61 ASP B CA 1
ATOM 1489 C C . ASP B 1 61 ? -8.344 1.786 -17.234 1 95.06 61 ASP B C 1
ATOM 1491 O O . ASP B 1 61 ? -9.125 2.375 -16.469 1 95.06 61 ASP B O 1
ATOM 1495 N N . LEU B 1 62 ? -7.984 0.588 -17.062 1 96.88 62 LEU B N 1
ATOM 1496 C CA . LEU B 1 62 ? -8.445 -0.188 -15.922 1 96.88 62 LEU B CA 1
ATOM 1497 C C . LEU B 1 62 ? -7.98 0.441 -14.609 1 96.88 62 LEU B C 1
ATOM 1499 O O . LEU B 1 62 ? -8.766 0.565 -13.664 1 96.88 62 LEU B O 1
ATOM 1503 N N . GLU B 1 63 ? -6.719 0.841 -14.555 1 97.69 63 GLU B N 1
ATOM 1504 C CA . GLU B 1 63 ? -6.16 1.468 -13.359 1 97.69 63 GLU B CA 1
ATOM 1505 C C . GLU B 1 63 ? -6.926 2.736 -12.992 1 97.69 63 GLU B C 1
ATOM 1507 O O . GLU B 1 63 ? -7.211 2.98 -11.82 1 97.69 63 GLU B O 1
ATOM 1512 N N . ARG B 1 64 ? -7.242 3.492 -13.984 1 95.94 64 ARG B N 1
ATOM 1513 C CA . ARG B 1 64 ? -7.98 4.727 -13.758 1 95.94 64 ARG B CA 1
ATOM 1514 C C . ARG B 1 64 ? -9.375 4.438 -13.203 1 95.94 64 ARG B C 1
ATOM 1516 O O . ARG B 1 64 ? -9.852 5.145 -12.312 1 95.94 64 ARG B O 1
ATOM 1523 N N . GLN B 1 65 ? -10.008 3.467 -13.742 1 95.56 65 GLN B N 1
ATOM 1524 C CA . GLN B 1 65 ? -11.344 3.086 -13.281 1 95.56 65 GLN B CA 1
ATOM 1525 C C . GLN B 1 65 ? -11.305 2.592 -11.836 1 95.56 65 GLN B C 1
ATOM 1527 O O . GLN B 1 65 ? -12.125 2.994 -11.016 1 95.56 65 GLN B O 1
ATOM 1532 N N . ILE B 1 66 ? -10.383 1.748 -11.547 1 96.88 66 ILE B N 1
ATOM 1533 C CA . ILE B 1 66 ? -10.266 1.165 -10.219 1 96.88 66 ILE B CA 1
ATOM 1534 C C . ILE B 1 66 ? -9.953 2.262 -9.195 1 96.88 66 ILE B C 1
ATOM 1536 O O . ILE B 1 66 ? -10.445 2.227 -8.07 1 96.88 66 ILE B O 1
ATOM 1540 N N . ALA B 1 67 ? -9.188 3.248 -9.633 1 95.69 67 ALA B N 1
ATOM 1541 C CA . ALA B 1 67 ? -8.766 4.336 -8.75 1 95.69 67 ALA B CA 1
ATOM 1542 C C . ALA B 1 67 ? -9.961 5.168 -8.297 1 95.69 67 ALA B C 1
ATOM 1544 O O . ALA B 1 67 ? -9.867 5.91 -7.316 1 95.69 67 ALA B O 1
ATOM 1545 N N . LYS B 1 68 ? -11.039 5.008 -8.93 1 91.62 68 LYS B N 1
ATOM 1546 C CA . LYS B 1 68 ? -12.211 5.82 -8.625 1 91.62 68 LYS B CA 1
ATOM 1547 C C . LYS B 1 68 ? -13.008 5.219 -7.469 1 91.62 68 LYS B C 1
ATOM 1549 O O . LYS B 1 68 ? -13.867 5.887 -6.887 1 91.62 68 LYS B O 1
ATOM 1554 N N . PHE B 1 69 ? -12.828 3.965 -7.215 1 91.69 69 PHE B N 1
ATOM 1555 C CA . PHE B 1 69 ? -13.562 3.352 -6.117 1 91.69 69 PHE B CA 1
ATOM 1556 C C . PHE B 1 69 ? -13.156 3.963 -4.781 1 91.69 69 PHE B C 1
ATOM 1558 O O . PHE B 1 69 ? -11.961 4.043 -4.469 1 91.69 69 PHE B O 1
ATOM 1565 N N . PRO B 1 70 ? -14.031 4.328 -3.939 1 86 70 PRO B N 1
ATOM 1566 C CA . PRO B 1 70 ? -13.703 5.051 -2.707 1 86 70 PRO B CA 1
ATOM 1567 C C . PRO B 1 70 ? -12.984 4.18 -1.682 1 86 70 PRO B C 1
ATOM 1569 O O . PRO B 1 70 ? -12.242 4.695 -0.845 1 86 70 PRO B O 1
ATOM 1572 N N . ASN B 1 71 ? -13.219 2.916 -1.771 1 89.81 71 ASN B N 1
ATOM 1573 C CA . ASN B 1 71 ? -12.578 2.018 -0.813 1 89.81 71 ASN B CA 1
ATOM 1574 C C . ASN B 1 71 ? -11.148 1.69 -1.217 1 89.81 71 ASN B C 1
ATOM 1576 O O . ASN B 1 71 ? -10.414 1.05 -0.46 1 89.81 71 ASN B O 1
ATOM 1580 N N . VAL B 1 72 ? -10.781 2.137 -2.447 1 94.75 72 VAL B N 1
ATOM 1581 C CA . VAL B 1 72 ? -9.422 1.909 -2.924 1 94.75 72 VAL B CA 1
ATOM 1582 C C . VAL B 1 72 ? -8.523 3.057 -2.475 1 94.75 72 VAL B C 1
ATOM 1584 O O . VAL B 1 72 ? -8.789 4.223 -2.781 1 94.75 72 VAL B O 1
ATOM 1587 N N . CYS B 1 73 ? -7.461 2.684 -1.772 1 92.44 73 CYS B N 1
ATOM 1588 C CA . CYS B 1 73 ? -6.543 3.676 -1.225 1 92.44 73 CYS B CA 1
ATOM 1589 C C . CYS B 1 73 ? -5.348 3.883 -2.148 1 92.44 73 CYS B C 1
ATOM 1591 O O . CYS B 1 73 ? -4.781 4.977 -2.205 1 92.44 73 CYS B O 1
ATOM 1593 N N . ALA B 1 74 ? -4.988 2.836 -2.826 1 96.06 74 ALA B N 1
ATOM 1594 C CA . ALA B 1 74 ? -3.812 2.936 -3.688 1 96.06 74 ALA B CA 1
ATOM 1595 C C . ALA B 1 74 ? -3.939 2.01 -4.895 1 96.06 74 ALA B C 1
ATOM 1597 O O . ALA B 1 74 ? -4.523 0.929 -4.797 1 96.06 74 ALA B O 1
ATOM 1598 N N . VAL B 1 75 ? -3.447 2.459 -5.984 1 98.19 75 VAL B N 1
ATOM 1599 C CA . VAL B 1 75 ? -3.281 1.708 -7.223 1 98.19 75 VAL B CA 1
ATOM 1600 C C . VAL B 1 75 ? -1.862 1.898 -7.758 1 98.19 75 VAL B C 1
ATOM 1602 O O . VAL B 1 75 ? -1.444 3.025 -8.039 1 98.19 75 VAL B O 1
ATOM 1605 N N . TYR B 1 76 ? -1.152 0.843 -7.844 1 98.56 76 TYR B N 1
ATOM 1606 C CA . TYR B 1 76 ? 0.223 0.876 -8.328 1 98.56 76 TYR B CA 1
ATOM 1607 C C . TYR B 1 76 ? 0.367 0.069 -9.617 1 98.56 76 TYR B C 1
ATOM 1609 O O . TYR B 1 76 ? 0.003 -1.108 -9.656 1 98.56 76 TYR B O 1
ATOM 1617 N N . ASP B 1 77 ? 0.82 0.665 -10.656 1 98.56 77 ASP B N 1
ATOM 1618 C CA . ASP B 1 77 ? 1.32 -0.022 -11.844 1 98.56 77 ASP B CA 1
ATOM 1619 C C . ASP B 1 77 ? 2.699 -0.624 -11.586 1 98.56 77 ASP B C 1
ATOM 1621 O O . ASP B 1 77 ? 3.658 0.102 -11.312 1 98.56 77 ASP B O 1
ATOM 1625 N N . ILE B 1 78 ? 2.787 -2.006 -11.766 1 98.56 78 ILE B N 1
ATOM 1626 C CA . ILE B 1 78 ? 4.008 -2.592 -11.219 1 98.56 78 ILE B CA 1
ATOM 1627 C C . ILE B 1 78 ? 4.633 -3.529 -12.25 1 98.56 78 ILE B C 1
ATOM 1629 O O . ILE B 1 78 ? 3.959 -3.98 -13.18 1 98.56 78 ILE B O 1
ATOM 1633 N N . THR B 1 79 ? 5.965 -3.754 -12.102 1 98 79 THR B N 1
ATOM 1634 C CA . THR B 1 79 ? 6.645 -4.852 -12.789 1 98 79 THR B CA 1
ATOM 1635 C C . THR B 1 79 ? 6.367 -6.176 -12.086 1 98 79 THR B C 1
ATOM 1637 O O . THR B 1 79 ? 6.043 -6.199 -10.891 1 98 79 THR B O 1
ATOM 1640 N N . GLY B 1 80 ? 6.469 -7.25 -12.797 1 96.44 80 GLY B N 1
ATOM 1641 C CA . GLY B 1 80 ? 6.262 -8.555 -12.188 1 96.44 80 GLY B CA 1
ATOM 1642 C C . GLY B 1 80 ? 5.289 -9.422 -12.969 1 96.44 80 GLY B C 1
ATOM 1643 O O . GLY B 1 80 ? 5.09 -9.227 -14.164 1 96.44 80 GLY B O 1
ATOM 1644 N N . LEU B 1 81 ? 4.68 -10.336 -12.242 1 95 81 LEU B N 1
ATOM 1645 C CA . LEU B 1 81 ? 3.807 -11.312 -12.875 1 95 81 LEU B CA 1
ATOM 1646 C C . LEU B 1 81 ? 2.414 -10.734 -13.102 1 95 81 LEU B C 1
ATOM 1648 O O . LEU B 1 81 ? 1.677 -11.203 -13.977 1 95 81 LEU B O 1
ATOM 1652 N N . THR B 1 82 ? 2.039 -9.797 -12.266 1 97.81 82 THR B N 1
ATOM 1653 C CA . THR B 1 82 ? 0.772 -9.094 -12.445 1 97.81 82 THR B CA 1
ATOM 1654 C C . THR B 1 82 ? 1.01 -7.664 -12.914 1 97.81 82 THR B C 1
ATOM 1656 O O . THR B 1 82 ? 2.152 -7.207 -12.977 1 97.81 82 THR B O 1
ATOM 1659 N N . ASP B 1 83 ? -0.065 -6.957 -13.227 1 98.19 83 ASP B N 1
ATOM 1660 C CA . ASP B 1 83 ? 0.069 -5.648 -13.867 1 98.19 83 ASP B CA 1
ATOM 1661 C C . ASP B 1 83 ? -0.088 -4.523 -12.852 1 98.19 83 ASP B C 1
ATOM 1663 O O . ASP B 1 83 ? 0.465 -3.436 -13.023 1 98.19 83 ASP B O 1
ATOM 1667 N N . MET B 1 84 ? -0.833 -4.828 -11.812 1 98.56 84 MET B N 1
ATOM 1668 C CA . MET B 1 84 ? -1.052 -3.779 -10.812 1 98.56 84 MET B CA 1
ATOM 1669 C C . MET B 1 84 ? -1.335 -4.383 -9.445 1 98.56 84 MET B C 1
ATOM 1671 O O . MET B 1 84 ? -1.772 -5.531 -9.344 1 98.56 84 MET B O 1
ATOM 1675 N N . THR B 1 85 ? -1.049 -3.635 -8.422 1 98.75 85 THR B N 1
ATOM 1676 C CA . THR B 1 85 ? -1.397 -3.93 -7.035 1 98.75 85 THR B CA 1
ATOM 1677 C C . THR B 1 85 ? -2.256 -2.816 -6.445 1 98.75 85 THR B C 1
ATOM 1679 O O . THR B 1 85 ? -1.96 -1.633 -6.629 1 98.75 85 THR B O 1
ATOM 1682 N N . ILE B 1 86 ? -3.342 -3.201 -5.828 1 98.5 86 ILE B N 1
ATOM 1683 C CA . ILE B 1 86 ? -4.172 -2.189 -5.184 1 98.5 86 ILE B CA 1
ATOM 1684 C C . ILE B 1 86 ? -4.27 -2.477 -3.688 1 98.5 86 ILE B C 1
ATOM 1686 O O . ILE B 1 86 ? -4.188 -3.631 -3.264 1 98.5 86 ILE B O 1
ATOM 1690 N N . ILE B 1 87 ? -4.332 -1.467 -2.91 1 98.12 87 ILE B N 1
ATOM 1691 C CA . ILE B 1 87 ? -4.672 -1.538 -1.492 1 98.12 87 ILE B CA 1
ATOM 1692 C C . ILE B 1 87 ? -6.059 -0.945 -1.263 1 98.12 87 ILE B C 1
ATOM 1694 O O . ILE B 1 87 ? -6.324 0.199 -1.64 1 98.12 87 ILE B O 1
ATOM 1698 N N . ALA B 1 88 ? -6.938 -1.727 -0.691 1 97 88 ALA B N 1
ATOM 1699 C CA . ALA B 1 88 ? -8.32 -1.296 -0.479 1 97 88 ALA B CA 1
ATOM 1700 C C . ALA B 1 88 ? -8.805 -1.688 0.913 1 97 88 ALA B C 1
ATOM 1702 O O . ALA B 1 88 ? -8.305 -2.645 1.508 1 97 88 ALA B O 1
ATOM 1703 N N . LYS B 1 89 ? -9.734 -0.958 1.414 1 94.06 89 LYS B N 1
ATOM 1704 C CA . LYS B 1 89 ? -10.273 -1.17 2.752 1 94.06 89 LYS B CA 1
ATOM 1705 C C . LYS B 1 89 ? -11.781 -1.398 2.703 1 94.06 89 LYS B C 1
ATOM 1707 O O . LYS B 1 89 ? -12.484 -0.796 1.885 1 94.06 89 LYS B O 1
ATOM 1712 N N . PHE B 1 90 ? -12.18 -2.24 3.545 1 93.81 90 PHE B N 1
ATOM 1713 C CA . PHE B 1 90 ? -13.57 -2.678 3.57 1 93.81 90 PHE B CA 1
ATOM 1714 C C . PHE B 1 90 ? -14.094 -2.732 5 1 93.81 90 PHE B C 1
ATOM 1716 O O . PHE B 1 90 ? -13.32 -2.891 5.945 1 93.81 90 PHE B O 1
ATOM 1723 N N . LYS B 1 91 ? -15.383 -2.682 5.09 1 89.81 91 LYS B N 1
ATOM 1724 C CA . LYS B 1 91 ? -15.992 -2.758 6.414 1 89.81 91 LYS B CA 1
ATOM 1725 C C . LYS B 1 91 ? -16 -4.195 6.934 1 89.81 91 LYS B C 1
ATOM 1727 O O . LYS B 1 91 ? -15.898 -4.422 8.141 1 89.81 91 LYS B O 1
ATOM 1732 N N . ASN B 1 92 ? -16.234 -5.129 5.988 1 93.06 92 ASN B N 1
ATOM 1733 C CA . ASN B 1 92 ? -16.344 -6.539 6.355 1 93.06 92 ASN B CA 1
ATOM 1734 C C . ASN B 1 92 ? -16.062 -7.453 5.168 1 93.06 92 ASN B C 1
ATOM 1736 O O . ASN B 1 92 ? -15.758 -6.977 4.074 1 93.06 92 ASN B O 1
ATOM 1740 N N . ARG B 1 93 ? -16.156 -8.719 5.453 1 96.5 93 ARG B N 1
ATOM 1741 C CA . ARG B 1 93 ? -15.844 -9.719 4.434 1 96.5 93 ARG B CA 1
ATOM 1742 C C . ARG B 1 93 ? -16.844 -9.656 3.277 1 96.5 93 ARG B C 1
ATOM 1744 O O . ARG B 1 93 ? -16.469 -9.891 2.123 1 96.5 93 ARG B O 1
ATOM 1751 N N . ALA B 1 94 ? -18.047 -9.359 3.594 1 96.81 94 ALA B N 1
ATOM 1752 C CA . ALA B 1 94 ? -19.062 -9.281 2.555 1 96.81 94 ALA B CA 1
ATOM 1753 C C . ALA B 1 94 ? -18.734 -8.18 1.548 1 96.81 94 ALA B C 1
ATOM 1755 O O . ALA B 1 94 ? -18.875 -8.375 0.337 1 96.81 94 ALA B O 1
ATOM 1756 N N . GLU B 1 95 ? -18.328 -7.047 2.016 1 95.12 95 GLU B N 1
ATOM 1757 C CA . GLU B 1 95 ? -17.938 -5.941 1.139 1 95.12 95 GLU B CA 1
ATOM 1758 C C . GLU B 1 95 ? -16.75 -6.316 0.269 1 95.12 95 GLU B C 1
ATOM 1760 O O . GLU B 1 95 ? -16.703 -5.984 -0.919 1 95.12 95 GLU B O 1
ATOM 1765 N N . LEU B 1 96 ? -15.781 -6.996 0.866 1 97.69 96 LEU B N 1
ATOM 1766 C CA . LEU B 1 96 ? -14.633 -7.461 0.098 1 97.69 96 LEU B CA 1
ATOM 1767 C C . LEU B 1 96 ? -15.062 -8.438 -0.987 1 97.69 96 LEU B C 1
ATOM 1769 O O . LEU B 1 96 ? -14.656 -8.312 -2.145 1 97.69 96 LEU B O 1
ATOM 1773 N N . SER B 1 97 ? -15.852 -9.375 -0.553 1 97.38 97 SER B N 1
ATOM 1774 C CA . SER B 1 97 ? -16.359 -10.359 -1.508 1 97.38 97 SER B CA 1
ATOM 1775 C C . SER B 1 97 ? -17.062 -9.68 -2.672 1 97.38 97 SER B C 1
ATOM 1777 O O . SER B 1 97 ? -16.828 -10.016 -3.834 1 97.38 97 SER B O 1
ATOM 1779 N N . ASN B 1 98 ? -17.891 -8.727 -2.393 1 96.94 98 ASN B N 1
ATOM 1780 C CA . ASN B 1 98 ? -18.609 -7.992 -3.422 1 96.94 98 ASN B CA 1
ATOM 1781 C C . ASN B 1 98 ? -17.672 -7.215 -4.332 1 96.94 98 ASN B C 1
ATOM 1783 O O . ASN B 1 98 ? -17.875 -7.156 -5.547 1 96.94 98 ASN B O 1
ATOM 1787 N N . PHE B 1 99 ? -16.719 -6.676 -3.777 1 97.19 99 PHE B N 1
ATOM 1788 C CA . PHE B 1 99 ? -15.758 -5.898 -4.555 1 97.19 99 PHE B CA 1
ATOM 1789 C C . PHE B 1 99 ? -15.031 -6.785 -5.555 1 97.19 99 PHE B C 1
ATOM 1791 O O . PHE B 1 99 ? -14.945 -6.453 -6.738 1 97.19 99 PHE B O 1
ATOM 1798 N N . VAL B 1 100 ? -14.539 -7.922 -5.121 1 97 100 VAL B N 1
ATOM 1799 C CA . VAL B 1 100 ? -13.75 -8.828 -5.953 1 97 100 VAL B CA 1
ATOM 1800 C C . VAL B 1 100 ? -14.648 -9.469 -7.012 1 97 100 VAL B C 1
ATOM 1802 O O . VAL B 1 100 ? -14.266 -9.578 -8.18 1 97 100 VAL B O 1
ATOM 1805 N N . LYS B 1 101 ? -15.867 -9.781 -6.641 1 95.25 101 LYS B N 1
ATOM 1806 C CA . LYS B 1 101 ? -16.75 -10.555 -7.52 1 95.25 101 LYS B CA 1
ATOM 1807 C C . LYS B 1 101 ? -17.531 -9.641 -8.453 1 95.25 101 LYS B C 1
ATOM 1809 O O . LYS B 1 101 ? -17.875 -10.031 -9.57 1 95.25 101 LYS B O 1
ATOM 1814 N N . LYS B 1 102 ? -17.781 -8.43 -7.992 1 93.69 102 LYS B N 1
ATOM 1815 C CA . LYS B 1 102 ? -18.641 -7.555 -8.781 1 93.69 102 LYS B CA 1
ATOM 1816 C C . LYS B 1 102 ? -17.844 -6.363 -9.328 1 93.69 102 LYS B C 1
ATOM 1818 O O . LYS B 1 102 ? -17.688 -6.227 -10.539 1 93.69 102 LYS B O 1
ATOM 1823 N N . ASP B 1 103 ? -17.297 -5.566 -8.453 1 90.38 103 ASP B N 1
ATOM 1824 C CA . ASP B 1 103 ? -16.641 -4.336 -8.891 1 90.38 103 ASP B CA 1
ATOM 1825 C C . ASP B 1 103 ? -15.438 -4.637 -9.781 1 90.38 103 ASP B C 1
ATOM 1827 O O . ASP B 1 103 ? -15.227 -3.957 -10.789 1 90.38 103 ASP B O 1
ATOM 1831 N N . LEU B 1 104 ? -14.68 -5.719 -9.43 1 93.62 104 LEU B N 1
ATOM 1832 C CA . LEU B 1 104 ? -13.492 -6.051 -10.211 1 93.62 104 LEU B CA 1
ATOM 1833 C C . LEU B 1 104 ? -13.836 -7.008 -11.352 1 93.62 104 LEU B C 1
ATOM 1835 O O . LEU B 1 104 ? -12.953 -7.434 -12.094 1 93.62 104 LEU B O 1
ATOM 1839 N N . SER B 1 105 ? -15.133 -7.371 -11.391 1 91.31 105 SER B N 1
ATOM 1840 C CA . SER B 1 105 ? -15.57 -8.125 -12.562 1 91.31 105 SER B CA 1
ATOM 1841 C C . SER B 1 105 ? -15.711 -7.219 -13.781 1 91.31 105 SER B C 1
ATOM 1843 O O . SER B 1 105 ? -16.75 -7.219 -14.453 1 91.31 105 SER B O 1
ATOM 1845 N N . LEU B 1 106 ? -14.82 -6.352 -13.961 1 87.38 106 LEU B N 1
ATOM 1846 C CA . LEU B 1 106 ? -14.727 -5.418 -15.078 1 87.38 106 LEU B CA 1
ATOM 1847 C C . LEU B 1 106 ? -14.195 -6.121 -16.328 1 87.38 106 LEU B C 1
ATOM 1849 O O . LEU B 1 106 ? -13.43 -7.082 -16.234 1 87.38 106 LEU B O 1
ATOM 1853 N N . PRO B 1 107 ? -14.578 -5.406 -17.469 1 85.69 107 PRO B N 1
ATOM 1854 C CA . PRO B 1 107 ? -13.938 -5.906 -18.688 1 85.69 107 PRO B CA 1
ATOM 1855 C C . PRO B 1 107 ? -12.422 -5.695 -18.672 1 85.69 107 PRO B C 1
ATOM 1857 O O . PRO B 1 107 ? -11.938 -4.715 -18.109 1 85.69 107 PRO B O 1
ATOM 1860 N N . TYR B 1 108 ? -11.641 -6.723 -18.781 1 91.81 108 TYR B N 1
ATOM 1861 C CA . TYR B 1 108 ? -10.203 -6.609 -19 1 91.81 108 TYR B CA 1
ATOM 1862 C C . TYR B 1 108 ? -9.43 -7.102 -17.781 1 91.81 108 TYR B C 1
ATOM 1864 O O . TYR B 1 108 ? -8.195 -7.121 -17.797 1 91.81 108 TYR B O 1
ATOM 1872 N N . VAL B 1 109 ? -10.219 -7.312 -16.672 1 96.38 109 VAL B N 1
ATOM 1873 C CA . VAL B 1 109 ? -9.57 -8.023 -15.57 1 96.38 109 VAL B CA 1
ATOM 1874 C C . VAL B 1 109 ? -9.469 -9.508 -15.906 1 96.38 109 VAL B C 1
ATOM 1876 O O . VAL B 1 109 ? -10.484 -10.18 -16.078 1 96.38 109 VAL B O 1
ATOM 1879 N N . GLU B 1 110 ? -8.336 -9.992 -16.031 1 96.12 110 GLU B N 1
ATOM 1880 C CA . GLU B 1 110 ? -8.141 -11.398 -16.344 1 96.12 110 GLU B CA 1
ATOM 1881 C C . GLU B 1 110 ? -8.078 -12.25 -15.086 1 96.12 110 GLU B C 1
ATOM 1883 O O . GLU B 1 110 ? -8.656 -13.336 -15.031 1 96.12 110 GLU B O 1
ATOM 1888 N N . ARG B 1 111 ? -7.367 -11.812 -14.086 1 96.12 111 ARG B N 1
ATOM 1889 C CA . ARG B 1 111 ? -7.18 -12.555 -12.836 1 96.12 111 AR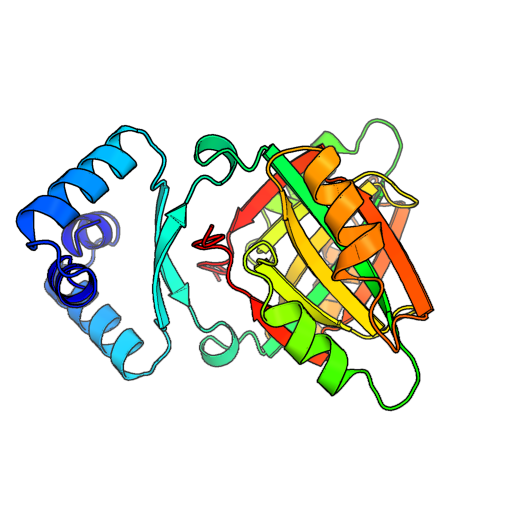G B CA 1
ATOM 1890 C C . ARG B 1 111 ? -6.922 -11.609 -11.672 1 96.12 111 ARG B C 1
ATOM 1892 O O . ARG B 1 111 ? -6.309 -10.547 -11.852 1 96.12 111 ARG B O 1
ATOM 1899 N N . THR B 1 112 ? -7.449 -11.969 -10.555 1 97.06 112 THR B N 1
ATOM 1900 C CA . THR B 1 112 ? -7.137 -11.266 -9.312 1 97.06 112 THR B CA 1
ATOM 1901 C C . THR B 1 112 ? -6.602 -12.242 -8.266 1 97.06 112 THR B C 1
ATOM 1903 O O . THR B 1 112 ? -7 -13.406 -8.234 1 97.06 112 THR B O 1
ATOM 1906 N N . ASN B 1 113 ? -5.672 -11.844 -7.527 1 97.5 113 ASN B N 1
ATOM 1907 C CA . ASN B 1 113 ? -5.18 -12.523 -6.332 1 97.5 113 ASN B CA 1
ATOM 1908 C C . ASN B 1 113 ? -5.285 -11.633 -5.102 1 97.5 113 ASN B C 1
ATOM 1910 O O . ASN B 1 113 ? -4.602 -10.609 -5.008 1 97.5 113 ASN B O 1
ATOM 1914 N N . THR B 1 114 ? -6.145 -12.047 -4.18 1 98.12 114 THR B N 1
ATOM 1915 C CA . THR B 1 114 ? -6.469 -11.203 -3.031 1 98.12 114 THR B CA 1
ATOM 1916 C C . THR B 1 114 ? -5.742 -11.688 -1.78 1 98.12 114 THR B C 1
ATOM 1918 O O . THR B 1 114 ? -5.816 -12.875 -1.434 1 98.12 114 THR B O 1
ATOM 1921 N N . HIS B 1 115 ? -5.035 -10.828 -1.156 1 98.62 115 HIS B N 1
ATOM 1922 C CA . HIS B 1 115 ? -4.402 -11.055 0.138 1 98.62 115 HIS B CA 1
ATOM 1923 C C . HIS B 1 115 ? -5.102 -10.266 1.24 1 98.62 115 HIS B C 1
ATOM 1925 O O . HIS B 1 115 ? -5.145 -9.039 1.194 1 98.62 115 HIS B O 1
ATOM 1931 N N . VAL B 1 116 ? -5.637 -11.016 2.135 1 98.56 116 VAL B N 1
ATOM 1932 C CA . VAL B 1 116 ? -6.207 -10.336 3.291 1 98.56 116 VAL B CA 1
ATOM 1933 C C . VAL B 1 116 ? -5.09 -9.914 4.246 1 98.56 116 VAL B C 1
ATOM 1935 O O . VAL B 1 116 ? -4.191 -10.703 4.543 1 98.56 116 VAL B O 1
ATOM 1938 N N . VAL B 1 117 ? -5.121 -8.68 4.652 1 98.44 117 VAL B N 1
ATOM 1939 C CA . VAL B 1 117 ? -4.168 -8.188 5.637 1 98.44 117 VAL B CA 1
ATOM 1940 C C . VAL B 1 117 ? -4.598 -8.617 7.035 1 98.44 117 VAL B C 1
ATOM 1942 O O . VAL B 1 117 ? -5.652 -8.203 7.523 1 98.44 117 VAL B O 1
ATOM 1945 N N . LEU B 1 118 ? -3.801 -9.391 7.602 1 97.81 118 LEU B N 1
ATOM 1946 C CA . LEU B 1 118 ? -4.098 -9.867 8.945 1 97.81 118 LEU B CA 1
ATOM 1947 C C . LEU B 1 118 ? -3.73 -8.812 9.984 1 97.81 118 LEU B C 1
ATOM 1949 O O . LEU B 1 118 ? -4.445 -8.641 10.977 1 97.81 118 LEU B O 1
ATOM 1953 N N . VAL B 1 119 ? -2.627 -8.172 9.828 1 96.62 119 VAL B N 1
ATOM 1954 C CA . VAL B 1 119 ? -2.145 -7.098 10.695 1 96.62 119 VAL B CA 1
ATOM 1955 C C . VAL B 1 119 ? -1.506 -5.996 9.859 1 96.62 119 VAL B C 1
ATOM 1957 O O . VAL B 1 119 ? -0.66 -6.273 9 1 96.62 119 VAL B O 1
ATOM 1960 N N . THR B 1 120 ? -2.023 -4.773 10.055 1 96.25 120 THR B N 1
ATOM 1961 C CA . THR B 1 120 ? -1.3 -3.613 9.547 1 96.25 120 THR B CA 1
ATOM 1962 C C . THR B 1 120 ? -0.214 -3.182 10.523 1 96.25 120 THR B C 1
ATOM 1964 O O . THR B 1 120 ? -0.495 -2.484 11.5 1 96.25 120 THR B O 1
ATOM 1967 N N . VAL B 1 121 ? 0.98 -3.533 10.234 1 96.69 121 VAL B N 1
ATOM 1968 C CA . VAL B 1 121 ? 2.082 -3.297 11.156 1 96.69 121 VAL B CA 1
ATOM 1969 C C . VAL B 1 121 ? 2.521 -1.837 11.078 1 96.69 121 VAL B C 1
ATOM 1971 O O . VAL B 1 121 ? 2.854 -1.224 12.094 1 96.69 121 VAL B O 1
ATOM 1974 N N . LYS B 1 122 ? 2.551 -1.351 9.883 1 92.5 122 LYS B N 1
ATOM 1975 C CA . LYS B 1 122 ? 2.865 0.047 9.602 1 92.5 122 LYS B CA 1
ATOM 1976 C C . LYS B 1 122 ? 2.111 0.543 8.375 1 92.5 122 LYS B C 1
ATOM 1978 O O . LYS B 1 122 ? 1.987 -0.178 7.383 1 92.5 122 LYS B O 1
ATOM 1983 N N . GLU B 1 123 ? 1.562 1.677 8.453 1 91.12 123 GLU B N 1
ATOM 1984 C CA . GLU B 1 123 ? 0.975 2.396 7.328 1 91.12 123 GLU B CA 1
ATOM 1985 C C . GLU B 1 123 ? 1.125 3.904 7.5 1 91.12 123 GLU B C 1
ATOM 1987 O O . GLU B 1 123 ? 0.231 4.566 8.031 1 91.12 123 GLU B O 1
ATOM 1992 N N . ASP B 1 124 ? 2.248 4.305 7.102 1 84.06 124 ASP B N 1
ATOM 1993 C CA . ASP B 1 124 ? 2.607 5.711 7.262 1 84.06 124 ASP B CA 1
ATOM 1994 C C . ASP B 1 124 ? 3.346 6.23 6.031 1 84.06 124 ASP B C 1
ATOM 1996 O O . ASP B 1 124 ? 4.523 5.918 5.828 1 84.06 124 ASP B O 1
ATOM 2000 N N . PHE B 1 125 ? 2.607 6.914 5.23 1 80.81 125 PHE B N 1
ATOM 2001 C CA . PHE B 1 125 ? 3.152 7.391 3.965 1 80.81 125 PHE B CA 1
ATOM 2002 C C . PHE B 1 125 ? 3.568 8.852 4.07 1 80.81 125 PHE B C 1
ATOM 2004 O O . PHE B 1 125 ? 3.762 9.523 3.055 1 80.81 125 PHE B O 1
ATOM 2011 N N . ARG B 1 126 ? 3.512 9.312 5.219 1 64.25 126 ARG B N 1
ATOM 2012 C CA . ARG B 1 126 ? 3.90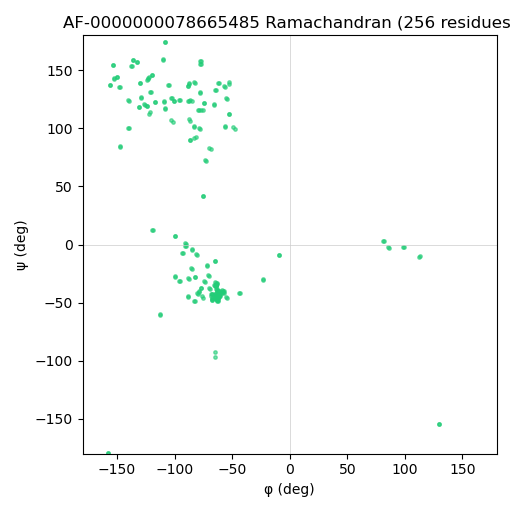8 10.703 5.398 1 64.25 126 ARG B CA 1
ATOM 2013 C C . ARG B 1 126 ? 5.383 10.898 5.074 1 64.25 126 ARG B C 1
ATOM 2015 O O . ARG B 1 126 ? 5.949 10.164 4.266 1 64.25 126 ARG B O 1
ATOM 2022 N N . PHE B 1 127 ? 6.324 10.891 6.273 1 56.31 127 PHE B N 1
ATOM 2023 C CA . PHE B 1 127 ? 7.715 11.305 6.109 1 56.31 127 PHE B CA 1
ATOM 2024 C C . PHE B 1 127 ? 8.633 10.086 6.031 1 56.31 127 PHE B C 1
ATOM 2026 O O . PHE B 1 127 ? 8.383 9.07 6.691 1 56.31 127 PHE B O 1
ATOM 2033 N N . VAL B 1 128 ? 9.148 9.789 4.676 1 45.62 128 VAL B N 1
ATOM 2034 C CA . VAL B 1 128 ? 10.312 8.922 4.777 1 45.62 128 VAL B CA 1
ATOM 2035 C C . VAL B 1 128 ? 11.477 9.688 5.406 1 45.62 128 VAL B C 1
ATOM 2037 O O . VAL B 1 128 ? 11.867 10.75 4.918 1 45.62 128 VAL B O 1
ATOM 2040 N N . ASP B 1 129 ? 11.352 9.688 6.785 1 42.34 129 ASP B N 1
ATOM 2041 C CA . ASP B 1 129 ? 12.406 10.422 7.473 1 42.34 129 ASP B CA 1
ATOM 2042 C C . ASP B 1 129 ? 13.789 10.031 6.945 1 42.34 129 ASP B C 1
ATOM 2044 O O . ASP B 1 129 ? 14.07 8.844 6.762 1 42.34 129 ASP B O 1
ATOM 2048 N N . THR B 1 130 ? 14.328 10.828 6.074 1 36.53 130 THR B N 1
ATOM 2049 C CA . THR B 1 130 ? 15.773 10.656 5.949 1 36.53 130 THR B CA 1
ATOM 2050 C C . THR B 1 130 ? 16.469 10.992 7.262 1 36.53 130 THR B C 1
ATOM 2052 O O . THR B 1 130 ? 15.977 11.797 8.047 1 36.53 130 THR B O 1
#

InterPro domains:
  IPR000485 AsnC-type HTH domain [PS50956] (1-45)
  IPR011008 Dimeric alpha-beta barrel [SSF54909] (44-125)
  IPR019887 Transcription regulator AsnC/Lrp, ligand binding domain [PF01037] (47-125)
  IPR019888 Transcription regulator AsnC-like [SM00344] (1-90)
  IPR036388 Winged helix-like DNA-binding domain superfamily [G3DSA:1.10.10.10] (1-36)
  IPR036390 Winged helix DNA-binding domain superfamily [SSF46785] (1-44)

Sequence (260 aa):
MSYRKVAEDIGVSPPTVLARVSKMEKEGIIKSYSALLDHEKLGYDLTAIIDITATKGKIVDLERQIAKFPNVCAVYDITGLTDMTIIAKFKNRAELSNFVKKDLSLPYVERTNTHVVLVTVKEDFRFVDTMSYRKVAEDIGVSPPTVLARVSKMEKEGIIKSYSALLDHEKLGYDLTAIIDITATKGKIVDLERQIAKFPNVCAVYDITGLTDMTIIAKFKNRAELSNFVKKDLSLPYVERTNTHVVLVTVKEDFRFVDT

Foldseek 3Di:
DPCVVVCVVVVHHSVVSVVVVVVCVVVCVCVDPDPPDDVVVVQQVWKKKKFWAFAPPCLVVLQVLVVPDPQWDDWDQDDDDGGIITIGTHNDPVRVVCCVVPVCVDHGTPDMDMDIDPDDPDDDPDDPDD/DPCVVVCVVVVHHSVVSVVVVVVCVVVCVCVDPDPPDDVVVVQQVWKKKKFWAFAPPCLVVLQVLVVPDPQWDDWDQDDDDGGIITIGTHNDPVRVVCCVVPVCVDHGTDDMDMDIDPDDPDDDPDDPDD

Nearest PDB structures (foldseek):
  7fby-assembly1_A  TM=8.490E-01  e=6.272E-13  Pyrococcus horikoshii OT3
  2zny-assembly2_C  TM=8.698E-01  e=6.113E-11  Pyrococcus horikoshii
  8q90-assembly1_B  TM=8.547E-01  e=1.298E-10  Haloferax mediterranei
  2cfx-assembly1_C  TM=8.486E-01  e=7.060E-10  Bacillus subtilis
  2dbb-assembly1_B  TM=8.107E-01  e=7.192E-09  Pyrococcus horikoshii OT3

Solvent-accessible surface area (backbone atoms only — not comparable to full-atom values): 13628 Å² total; per-residue (Å²): 117,54,68,55,60,58,14,64,70,44,86,45,57,46,68,57,46,47,50,49,48,50,47,30,38,73,69,48,30,36,67,39,64,36,46,40,49,37,49,56,79,71,47,33,71,32,43,35,41,34,36,31,31,50,38,87,91,42,51,69,62,49,52,56,57,54,55,66,40,40,42,38,26,29,30,30,33,33,51,73,94,40,44,28,43,31,38,31,48,21,58,40,68,68,54,45,51,46,39,60,64,50,69,52,60,41,92,48,53,72,45,75,48,78,23,49,44,77,39,79,77,34,83,46,72,46,72,59,56,123,119,55,67,54,59,59,13,64,70,43,86,46,56,46,68,56,45,47,50,49,48,49,47,31,40,73,68,49,32,36,66,40,63,36,46,40,45,36,49,56,78,71,46,33,68,33,42,34,42,35,37,32,30,51,37,87,94,42,51,69,63,48,52,56,57,55,55,66,40,39,42,40,26,27,31,31,34,34,50,73,95,40,45,28,43,32,37,31,48,21,59,41,69,67,54,45,51,45,39,61,65,50,69,53,60,40,94,49,53,72,46,76,49,78,23,48,45,77,39,79,77,35,81,46,69,46,74,57,57,124

Organism: Nitrososphaera gargensis (strain Ga9.2) (NCBI:txid1237085)

Radius of gyration: 19.14 Å; Cα contacts (8 Å, |Δi|>4): 482; chains: 2; bounding box: 42×51×45 Å